Protein AF-A0A960KXM8-F1 (afdb_monomer)

Sequence (182 aa):
MIRMLLMFSLLFSWLGWSQVPTAQSQEVAQVLSQAALYIFDSDFVMESPENQFTPRQLEIMEQNKEALLPMIEAALGRQESVGGSELLAQFHWTELNHLVRARLLNPGRAYGWEGSTDLLDDRQFVFHNRYLIALQKLYGPHFHSKLALTEAEKDELFTLSHSKDSQHCEWAIWLMRKLELE

Foldseek 3Di:
DPPPPPPVVPPPPPDDDPPVQDPVSVLLVVLVVQLLCLQQVDALDDDAPPVVDPPVSLVSCLVVVVVCVVSLLVSLVQQVGLSSLRNCLVNLPCVCLVSLVVSLLDPDDRPDNPDDPDADDPSSVSSSVSSVVSQCSNVDPCSLVPPDDDPVSVVSLVVQLPDPPVNSVVSSVVVCVVSVVD

pLDDT: mean 76.89, std 17.87, range [36.12, 97.62]

Secondary structure (DSSP, 8-state):
--SSSSSSSSSSSSS----PPPHHHHHHHHHHHHHHHHHHH--TTPPPHHHHS-HHHHHHHHHTHHHHHHHHHHHHHHT--HHHHHHHHHTT--TTHHHHHHHHT-TTSSS--SS--SSS-HHHHHHHHHHHHHHHHHHGGGHHHH----HHHHHHHHHHTT-SSHHHHHHHHHHHHHTT--

Structure (mmCIF, N/CA/C/O backbone):
data_AF-A0A960KXM8-F1
#
_entry.id   AF-A0A960KXM8-F1
#
loop_
_atom_site.group_PDB
_atom_site.id
_atom_site.type_symbol
_atom_site.label_atom_id
_atom_site.label_alt_id
_atom_site.label_comp_id
_atom_site.label_asym_id
_atom_site.label_entity_id
_atom_site.label_seq_id
_atom_site.pdbx_PDB_ins_code
_atom_site.Cartn_x
_atom_site.Cartn_y
_atom_site.Cartn_z
_atom_site.occupancy
_atom_site.B_iso_or_equiv
_atom_site.auth_seq_id
_atom_site.auth_comp_id
_atom_site.auth_asym_id
_atom_site.auth_atom_id
_atom_site.pdbx_PDB_model_num
ATOM 1 N N . MET A 1 1 ? -63.717 -21.554 14.299 1.00 48.28 1 MET A N 1
ATOM 2 C CA . MET A 1 1 ? -62.766 -20.547 13.771 1.00 48.28 1 MET A CA 1
ATOM 3 C C . MET A 1 1 ? -61.826 -19.919 14.820 1.00 48.28 1 MET A C 1
ATOM 5 O O . MET A 1 1 ? -61.149 -18.965 14.483 1.00 48.28 1 MET A O 1
ATOM 9 N N . ILE A 1 2 ? -61.688 -20.457 16.047 1.00 50.75 2 ILE A N 1
ATOM 10 C CA . ILE A 1 2 ? -60.840 -19.857 17.116 1.00 50.75 2 ILE A CA 1
ATOM 11 C C . ILE A 1 2 ? -59.704 -20.803 17.588 1.00 50.75 2 ILE A C 1
ATOM 13 O O . ILE A 1 2 ? -58.949 -20.491 18.497 1.00 50.75 2 ILE A O 1
ATOM 17 N N . ARG A 1 3 ? -59.507 -21.964 16.944 1.00 42.22 3 ARG A N 1
ATOM 18 C CA . ARG A 1 3 ? -58.464 -22.940 17.336 1.00 42.22 3 ARG A CA 1
ATOM 19 C C . ARG A 1 3 ? -57.207 -22.969 16.456 1.00 42.22 3 ARG A C 1
ATOM 21 O O . ARG A 1 3 ? -56.279 -23.687 16.791 1.00 42.22 3 ARG A O 1
ATOM 28 N N . MET A 1 4 ? -57.141 -22.174 15.387 1.00 37.84 4 MET A N 1
ATOM 29 C CA . MET A 1 4 ? -55.970 -22.127 14.489 1.00 37.84 4 MET A CA 1
ATOM 30 C C . MET A 1 4 ? -55.021 -20.943 14.735 1.00 37.84 4 MET A C 1
ATOM 32 O O . MET A 1 4 ? -53.968 -20.882 14.116 1.00 37.84 4 MET A O 1
ATOM 36 N N . LEU A 1 5 ? -55.353 -20.025 15.649 1.00 40.38 5 LEU A N 1
ATOM 37 C CA . LEU A 1 5 ? -54.587 -18.789 15.877 1.00 40.38 5 LEU A CA 1
ATOM 38 C C . LEU A 1 5 ? -53.677 -18.813 17.117 1.00 40.38 5 LEU A C 1
ATOM 40 O O . LEU A 1 5 ? -52.975 -17.842 17.364 1.00 40.38 5 LEU A O 1
ATOM 44 N N . LEU A 1 6 ? -53.641 -19.916 17.873 1.00 44.41 6 LEU A N 1
ATOM 45 C CA . LEU A 1 6 ? -52.827 -20.040 19.096 1.00 44.41 6 LEU A CA 1
ATOM 46 C C . LEU A 1 6 ? -51.642 -21.014 18.983 1.00 44.41 6 LEU A C 1
ATOM 48 O O . LEU A 1 6 ? -50.873 -21.132 19.929 1.00 44.41 6 LEU A O 1
ATOM 52 N N . MET A 1 7 ? -51.450 -21.687 17.842 1.00 37.94 7 MET A N 1
ATOM 53 C CA . MET A 1 7 ? -50.264 -22.536 17.622 1.00 37.94 7 MET A CA 1
ATOM 54 C C . MET A 1 7 ? -49.123 -21.839 16.873 1.00 37.94 7 MET A C 1
ATOM 56 O O . MET A 1 7 ? -48.016 -22.363 16.851 1.00 37.94 7 MET A O 1
ATOM 60 N N . PHE A 1 8 ? -49.348 -20.646 16.316 1.00 39.56 8 PHE A N 1
ATOM 61 C CA . PHE A 1 8 ? -48.284 -19.882 15.652 1.00 39.56 8 PHE A CA 1
ATOM 62 C C . PHE A 1 8 ? -47.528 -18.923 16.583 1.00 39.56 8 PHE A C 1
ATOM 64 O O . PHE A 1 8 ? -46.462 -18.438 16.221 1.00 39.56 8 PHE A O 1
ATOM 71 N N . SER A 1 9 ? -48.021 -18.688 17.801 1.00 41.09 9 SER A N 1
ATOM 72 C CA . SER A 1 9 ? -47.402 -17.783 18.780 1.00 41.09 9 SER A CA 1
ATOM 73 C C . SER A 1 9 ? -46.459 -18.467 19.781 1.00 41.09 9 SER A C 1
ATOM 75 O O . SER A 1 9 ? -45.880 -17.786 20.620 1.00 41.09 9 SER A O 1
ATOM 77 N N . LEU A 1 10 ? -46.261 -19.790 19.695 1.00 43.91 10 LEU A N 1
ATOM 78 C CA . LEU A 1 10 ? -45.410 -20.553 20.627 1.00 43.91 10 LEU A CA 1
ATOM 79 C C . LEU A 1 10 ? -44.207 -21.255 19.974 1.00 43.91 10 LEU A C 1
ATOM 81 O O . LEU A 1 10 ? -43.483 -21.973 20.654 1.00 43.91 10 LEU A O 1
ATOM 85 N N . LEU A 1 11 ? -43.956 -21.022 18.683 1.00 41.44 11 LEU A N 1
ATOM 86 C CA . LEU A 1 11 ? -42.789 -21.570 17.971 1.00 41.44 11 LEU A CA 1
ATOM 87 C C . LEU A 1 11 ? -41.702 -20.528 17.654 1.00 41.44 11 LEU A C 1
ATOM 89 O O . LEU A 1 11 ? -40.663 -20.884 17.112 1.00 41.44 11 LEU A O 1
ATOM 93 N N . PHE A 1 12 ? -41.896 -19.264 18.045 1.00 44.97 12 PHE A N 1
ATOM 94 C CA . PHE A 1 12 ? -40.922 -18.180 17.836 1.00 44.97 12 PHE A CA 1
ATOM 95 C C . PHE A 1 12 ? -40.175 -17.735 19.103 1.00 44.97 12 PHE A C 1
ATOM 97 O O . PHE A 1 12 ? -39.463 -16.737 19.085 1.00 44.97 12 PHE A O 1
ATOM 104 N N . SER A 1 13 ? -40.291 -18.480 20.203 1.00 40.62 13 SER A N 1
ATOM 105 C CA . SER A 1 13 ? -39.614 -18.188 21.476 1.00 40.62 13 SER A CA 1
ATOM 106 C C . SER A 1 13 ? -38.453 -19.140 21.800 1.00 40.62 13 SER A C 1
ATOM 108 O O . SER A 1 13 ? -37.927 -19.097 22.909 1.00 40.62 13 SER A O 1
ATOM 110 N N . TRP A 1 14 ? -38.031 -19.988 20.851 1.00 43.91 14 TRP A N 1
ATOM 111 C CA . TRP A 1 14 ? -37.032 -21.048 21.084 1.00 43.91 14 TRP A CA 1
ATOM 112 C C . TRP A 1 14 ? -35.815 -21.048 20.148 1.00 43.91 14 TRP A C 1
ATOM 114 O O . TRP A 1 14 ? -35.013 -21.976 20.170 1.00 43.91 14 TRP A O 1
ATOM 124 N N . LEU A 1 15 ? -35.623 -19.976 19.383 1.00 46.09 15 LEU A N 1
ATOM 125 C CA . LEU A 1 15 ? -34.323 -19.626 18.816 1.00 46.09 15 LEU A CA 1
ATOM 126 C C . LEU A 1 15 ? -33.929 -18.290 19.422 1.00 46.09 15 LEU A C 1
ATOM 128 O O . LEU A 1 15 ? -34.140 -17.219 18.856 1.00 46.09 15 LEU A O 1
ATOM 132 N N . GLY A 1 16 ? -33.418 -18.371 20.649 1.00 46.78 16 GLY A N 1
ATOM 133 C CA . GLY A 1 16 ? -32.663 -17.271 21.204 1.00 46.78 16 GLY A CA 1
ATOM 134 C C . GLY A 1 16 ? -31.589 -16.866 20.198 1.00 46.78 16 GLY A C 1
ATOM 135 O O . GLY A 1 16 ? -30.860 -17.716 19.694 1.00 46.78 16 GLY A O 1
ATOM 136 N N . TRP A 1 17 ? -31.537 -15.568 19.937 1.00 44.75 17 TRP A N 1
ATOM 137 C CA . TRP A 1 17 ? -30.365 -14.688 19.962 1.00 44.75 17 TRP A CA 1
ATOM 138 C C . TRP A 1 17 ? -30.656 -13.498 19.033 1.00 44.75 17 TRP A C 1
ATOM 140 O O . TRP A 1 17 ? -29.935 -13.224 18.084 1.00 44.75 17 TRP A O 1
ATOM 150 N N . SER A 1 18 ? -31.703 -12.724 19.333 1.00 47.81 18 SER A N 1
ATOM 151 C CA . SER A 1 18 ? -31.666 -11.295 19.018 1.00 47.81 18 SER A CA 1
ATOM 152 C C . SER A 1 18 ? -30.835 -10.622 20.112 1.00 47.81 18 SER A C 1
ATOM 154 O O . SER A 1 18 ? -31.378 -9.968 21.005 1.00 47.81 18 SER A O 1
ATOM 156 N N . GLN A 1 19 ? -29.521 -10.866 20.125 1.00 56.06 19 GLN A N 1
ATOM 157 C CA . GLN A 1 19 ? -28.646 -10.037 20.943 1.00 56.06 19 GLN A CA 1
ATOM 158 C C . GLN A 1 19 ? -28.695 -8.643 20.330 1.00 56.06 19 GLN A C 1
ATOM 160 O O . GLN A 1 19 ? -28.212 -8.428 19.221 1.00 56.06 19 GLN A O 1
ATOM 165 N N . VAL A 1 20 ? -29.349 -7.714 21.030 1.00 59.56 20 VAL A N 1
ATOM 166 C CA . VAL A 1 20 ? -29.198 -6.290 20.738 1.00 59.56 20 VAL A CA 1
ATOM 167 C C . VAL A 1 20 ? -27.690 -6.034 20.754 1.00 59.56 20 VAL A C 1
ATOM 169 O O . VAL A 1 20 ? -27.061 -6.355 21.768 1.00 59.56 20 VAL A O 1
ATOM 172 N N . PRO A 1 21 ? -27.091 -5.552 19.651 1.00 63.19 21 PRO A N 1
ATOM 173 C CA . PRO A 1 21 ? -25.656 -5.343 19.596 1.00 63.19 21 PRO A CA 1
ATOM 174 C C . PRO A 1 21 ? -25.241 -4.476 20.781 1.00 63.19 21 PRO A C 1
ATOM 176 O O . PRO A 1 21 ? -25.857 -3.438 21.033 1.00 63.19 21 PRO A O 1
ATOM 179 N N . THR A 1 22 ? -24.239 -4.916 21.540 1.00 78.81 22 THR A N 1
ATOM 180 C CA . THR A 1 22 ? -23.723 -4.102 22.645 1.00 78.81 22 THR A CA 1
ATOM 181 C C . THR A 1 22 ? -23.174 -2.786 22.089 1.00 78.81 22 THR A C 1
ATOM 183 O O . THR A 1 22 ? -22.760 -2.736 20.930 1.00 78.81 22 THR A O 1
ATOM 186 N N . ALA A 1 23 ? -23.130 -1.723 22.900 1.00 75.12 23 ALA A N 1
ATOM 187 C CA . ALA A 1 23 ? -22.557 -0.441 22.473 1.00 75.12 23 ALA A CA 1
ATOM 188 C C . ALA A 1 23 ? -21.125 -0.605 21.919 1.00 75.12 23 ALA A C 1
ATOM 190 O O . ALA A 1 23 ? -20.766 0.018 20.925 1.00 75.12 23 ALA A O 1
ATOM 191 N N . GLN A 1 24 ? -20.348 -1.526 22.497 1.00 84.38 24 GLN A N 1
ATOM 192 C CA . GLN A 1 24 ? -19.016 -1.883 22.013 1.00 84.38 24 GLN A CA 1
ATOM 193 C C . GLN A 1 24 ? -19.057 -2.607 20.657 1.00 84.38 24 GLN A C 1
ATOM 195 O O . GLN A 1 24 ? -18.270 -2.296 19.769 1.00 84.38 24 GLN A O 1
ATOM 200 N N . SER A 1 25 ? -19.989 -3.544 20.453 1.00 85.38 25 SER A N 1
ATOM 201 C CA . SER A 1 25 ? -20.162 -4.222 19.157 1.00 85.38 25 SER A CA 1
ATOM 202 C C . SER A 1 25 ? -20.576 -3.253 18.043 1.00 85.38 25 SER A C 1
ATOM 204 O O . SER A 1 25 ? -20.162 -3.424 16.899 1.00 85.38 25 SER A O 1
ATOM 206 N N . GLN A 1 26 ? -21.378 -2.235 18.371 1.00 90.06 26 GLN A N 1
ATOM 207 C CA . GLN A 1 26 ? -21.778 -1.185 17.428 1.00 90.06 26 GLN A CA 1
ATOM 208 C C . GLN A 1 26 ? -20.601 -0.282 17.056 1.00 90.06 26 GLN A C 1
ATOM 210 O O . GLN A 1 26 ? -20.418 0.003 15.875 1.00 90.06 26 GLN A O 1
ATOM 215 N N . GLU A 1 27 ? -19.780 0.108 18.037 1.00 94.69 27 GLU A N 1
ATOM 216 C CA . GLU A 1 27 ? -18.556 0.885 17.805 1.00 94.69 27 GLU A CA 1
ATOM 217 C C . GLU A 1 27 ? -17.603 0.135 16.865 1.00 94.69 27 GLU A C 1
ATOM 219 O O . GLU A 1 27 ? -17.195 0.681 15.842 1.00 94.69 27 GLU A O 1
ATOM 224 N N . VAL A 1 28 ? -17.312 -1.143 17.146 1.00 95.50 28 VAL A N 1
ATOM 225 C CA . VAL A 1 28 ? -16.437 -1.965 16.291 1.00 95.50 28 VAL A CA 1
ATOM 226 C C . VAL A 1 28 ? -16.980 -2.051 14.866 1.00 95.50 28 VAL A C 1
ATOM 228 O O . VAL A 1 28 ? -16.243 -1.806 13.913 1.00 95.50 28 VAL A O 1
ATOM 231 N N . ALA A 1 29 ? -18.274 -2.342 14.700 1.00 94.19 29 ALA A N 1
ATOM 232 C CA . ALA A 1 29 ? -18.890 -2.429 13.377 1.00 94.19 29 ALA A CA 1
ATOM 233 C C . ALA A 1 29 ? -18.816 -1.098 12.609 1.00 94.19 29 ALA A C 1
ATOM 235 O O . ALA A 1 29 ? -18.524 -1.094 11.412 1.00 94.19 29 ALA A O 1
ATOM 236 N N . GLN A 1 30 ? -19.032 0.030 13.290 1.00 96.62 30 GLN A N 1
ATOM 237 C CA . GLN A 1 30 ? -18.920 1.355 12.686 1.00 96.62 30 GLN A CA 1
ATOM 238 C C . GLN A 1 30 ? -17.485 1.649 12.234 1.00 96.62 30 GLN A C 1
ATOM 240 O O . GLN A 1 30 ? -17.284 2.125 11.117 1.00 96.62 30 GLN A O 1
ATOM 245 N N . VAL A 1 31 ? -16.489 1.330 13.065 1.00 97.50 31 VAL A N 1
ATOM 246 C CA . VAL A 1 31 ? -15.071 1.523 12.728 1.00 97.50 31 VAL A CA 1
ATOM 247 C C . VAL A 1 31 ? -14.659 0.654 11.547 1.00 97.50 31 VAL A C 1
ATOM 249 O O . VAL A 1 31 ? -14.041 1.164 10.615 1.00 97.50 31 VAL A O 1
ATOM 252 N N . LEU A 1 32 ? -15.043 -0.624 11.533 1.00 96.69 32 LEU A N 1
ATOM 253 C CA . LEU A 1 32 ? -14.753 -1.516 10.408 1.00 96.69 32 LEU A CA 1
ATOM 254 C C . LEU A 1 32 ? -15.454 -1.062 9.122 1.00 96.69 32 LEU A C 1
ATOM 256 O O . LEU A 1 32 ? -14.863 -1.136 8.049 1.00 96.69 32 LEU A O 1
ATOM 260 N N . SER A 1 33 ? -16.673 -0.525 9.216 1.00 95.56 33 SER A 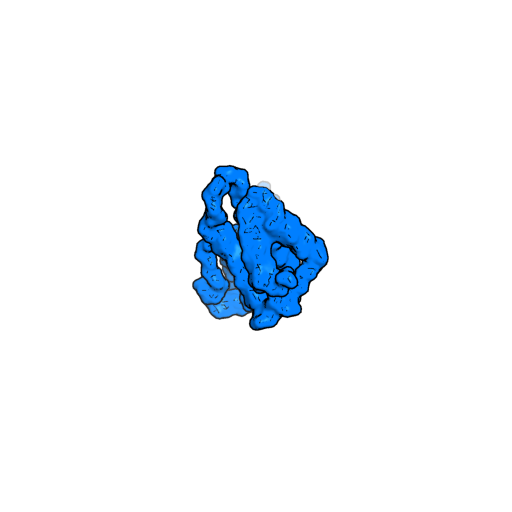N 1
ATOM 261 C CA . SER A 1 33 ? -17.360 0.061 8.062 1.00 95.56 33 SER A CA 1
ATOM 262 C C . SER A 1 33 ? -16.640 1.302 7.532 1.00 95.56 33 SER A C 1
ATOM 264 O O . SER A 1 33 ? -16.530 1.464 6.319 1.00 95.56 33 SER A O 1
ATOM 266 N N . GLN A 1 34 ? -16.144 2.177 8.411 1.00 95.25 34 GLN A N 1
ATOM 267 C CA . GLN A 1 34 ? -15.385 3.358 7.996 1.00 95.25 34 GLN A CA 1
ATOM 268 C C . GLN A 1 34 ? -14.026 2.965 7.400 1.00 95.25 34 GLN A C 1
ATOM 270 O O . GLN A 1 34 ? -13.611 3.542 6.398 1.00 95.25 34 GLN A O 1
ATOM 275 N N . ALA A 1 35 ? -13.363 1.954 7.970 1.00 95.25 35 ALA A N 1
ATOM 276 C CA . ALA A 1 35 ? -12.147 1.375 7.408 1.00 95.25 35 ALA A CA 1
ATOM 277 C C . ALA A 1 35 ? -12.403 0.795 6.015 1.00 95.25 35 ALA A C 1
ATOM 279 O O . ALA A 1 35 ? -11.613 1.038 5.116 1.00 95.25 35 ALA A O 1
ATOM 280 N N . ALA A 1 36 ? -13.516 0.084 5.808 1.00 93.62 36 ALA A N 1
ATOM 281 C CA . ALA A 1 36 ? -13.877 -0.452 4.499 1.00 93.62 36 ALA A CA 1
ATOM 282 C C . ALA A 1 36 ? -14.072 0.663 3.461 1.00 93.62 36 ALA A C 1
ATOM 284 O O . ALA A 1 36 ? -13.524 0.561 2.370 1.00 93.62 36 ALA A O 1
ATOM 285 N N . LEU A 1 37 ? -14.773 1.748 3.807 1.00 91.62 37 LEU A N 1
ATOM 286 C CA . LEU A 1 37 ? -14.900 2.911 2.918 1.00 91.62 37 LEU A CA 1
ATOM 287 C C . LEU A 1 37 ? -13.536 3.528 2.608 1.00 91.62 37 LEU A C 1
ATOM 289 O O . LEU A 1 37 ? -13.223 3.774 1.453 1.00 91.62 37 LEU A O 1
ATOM 293 N N . TYR A 1 38 ? -12.678 3.700 3.614 1.00 91.19 38 TYR A N 1
ATOM 294 C CA . TYR A 1 38 ? -11.312 4.161 3.379 1.00 91.19 38 TYR A CA 1
ATOM 295 C C . TYR A 1 38 ? -10.534 3.196 2.480 1.00 91.19 38 TYR A C 1
ATOM 297 O O . TYR A 1 38 ? -9.835 3.630 1.579 1.00 91.19 38 TYR A O 1
ATOM 305 N N . ILE A 1 39 ? -10.655 1.886 2.665 1.00 91.75 39 ILE A N 1
ATOM 306 C CA . ILE A 1 39 ? -9.973 0.907 1.820 1.00 91.75 39 ILE A CA 1
ATOM 307 C C . ILE A 1 39 ? -10.488 1.000 0.378 1.00 91.75 39 ILE A C 1
ATOM 309 O O . ILE A 1 39 ? -9.682 1.081 -0.536 1.00 91.75 39 ILE A O 1
ATOM 313 N N . PHE A 1 40 ? -11.792 1.001 0.130 1.00 86.62 40 PHE A N 1
ATOM 314 C CA . PHE A 1 40 ? -12.298 0.902 -1.244 1.00 86.62 40 PHE A CA 1
ATOM 315 C C . PHE A 1 40 ? -12.408 2.248 -1.977 1.00 86.62 40 PHE A C 1
ATOM 317 O O . PHE A 1 40 ? -12.267 2.266 -3.194 1.00 86.62 40 PHE A O 1
ATOM 324 N N . ASP A 1 41 ? -12.574 3.361 -1.260 1.00 81.44 41 ASP A N 1
ATOM 325 C CA . ASP A 1 41 ? -12.813 4.679 -1.868 1.00 81.44 41 ASP A CA 1
ATOM 326 C C . ASP A 1 41 ? -11.600 5.630 -1.765 1.00 81.44 41 ASP A C 1
ATOM 328 O O . ASP A 1 41 ? -11.674 6.786 -2.188 1.00 81.44 41 ASP A O 1
ATOM 332 N N . SER A 1 42 ? -10.472 5.187 -1.187 1.00 71.25 42 SER A N 1
ATOM 333 C CA . SER A 1 42 ? -9.259 6.017 -1.119 1.00 71.25 42 SER A CA 1
ATOM 334 C C . SER A 1 42 ? -8.527 6.083 -2.456 1.00 71.25 42 SER A C 1
ATOM 336 O O . SER A 1 42 ? -7.669 5.246 -2.748 1.00 71.25 42 SER A O 1
ATOM 338 N N . ASP A 1 43 ? -8.806 7.147 -3.201 1.00 68.88 43 ASP A N 1
ATOM 339 C CA . ASP A 1 43 ? -8.089 7.518 -4.422 1.00 68.88 43 ASP A CA 1
ATOM 340 C C . ASP A 1 43 ? -6.897 8.467 -4.143 1.00 68.88 43 ASP A C 1
ATOM 342 O O . ASP A 1 43 ? -6.506 8.718 -2.999 1.00 68.88 43 ASP A O 1
ATOM 346 N N . PHE A 1 44 ? -6.326 9.036 -5.217 1.00 61.84 44 PHE A N 1
ATOM 347 C CA . PHE A 1 44 ? -5.146 9.920 -5.309 1.00 61.84 44 PHE A CA 1
ATOM 348 C C . PHE A 1 44 ? -5.028 11.069 -4.282 1.00 61.84 44 PHE A C 1
ATOM 350 O O . PHE A 1 44 ? -3.977 11.701 -4.187 1.00 61.84 44 PHE A O 1
ATOM 357 N N . VAL A 1 45 ? -6.091 11.377 -3.537 1.00 60.41 45 VAL A N 1
ATOM 358 C CA . VAL A 1 45 ? -6.219 12.561 -2.670 1.00 60.41 45 VAL A CA 1
ATOM 359 C C . VAL A 1 45 ? -5.975 12.249 -1.184 1.00 60.41 45 VAL A C 1
ATOM 361 O O . VAL A 1 45 ? -5.935 13.163 -0.365 1.00 60.41 45 VAL A O 1
ATOM 364 N N . MET A 1 46 ? -5.776 10.991 -0.788 1.00 67.31 46 MET A N 1
ATOM 365 C CA . MET A 1 46 ? -5.924 10.640 0.630 1.00 67.31 46 MET A CA 1
ATOM 366 C C . MET A 1 46 ? -4.725 10.923 1.542 1.00 67.31 46 MET A C 1
ATOM 368 O O . MET A 1 46 ? -3.553 10.853 1.165 1.00 67.31 46 MET A O 1
ATOM 372 N N . GLU A 1 47 ? -5.062 11.230 2.794 1.00 72.62 47 GLU A N 1
ATOM 373 C CA . GLU A 1 47 ? -4.140 11.450 3.906 1.00 72.62 47 GLU A CA 1
ATOM 374 C C . GLU A 1 47 ? -3.816 10.143 4.655 1.00 72.62 47 GLU A C 1
ATOM 376 O O . GLU A 1 47 ? -4.485 9.119 4.477 1.00 72.62 47 GLU A O 1
ATOM 381 N N . SER A 1 48 ? -2.775 10.171 5.496 1.00 83.88 48 SER A N 1
ATOM 382 C CA . SER A 1 48 ? -2.389 9.025 6.328 1.00 83.88 48 SER A CA 1
ATOM 383 C C . SER A 1 48 ? -3.538 8.584 7.246 1.00 83.88 48 SER A C 1
ATOM 385 O O . SER A 1 48 ? -4.327 9.432 7.670 1.00 83.88 48 SER A O 1
ATOM 387 N N . PRO A 1 49 ? -3.619 7.292 7.623 1.00 91.06 49 PRO A N 1
ATOM 388 C CA . PRO A 1 49 ? -4.674 6.791 8.508 1.00 91.06 49 PRO A CA 1
ATOM 389 C C . PRO A 1 49 ? -4.805 7.593 9.811 1.00 91.06 49 PRO A C 1
ATOM 391 O O . PRO A 1 49 ? -5.910 7.856 10.270 1.00 91.06 49 PRO A O 1
ATOM 394 N N . GLU A 1 50 ? -3.687 8.072 10.354 1.00 90.94 50 GLU A N 1
ATOM 395 C CA . GLU A 1 50 ? -3.622 8.910 11.561 1.00 90.94 50 GLU A CA 1
ATOM 396 C C . GLU A 1 50 ? -4.371 10.246 11.448 1.00 90.94 50 GLU A C 1
ATOM 398 O O . GLU A 1 50 ? -4.775 10.809 12.463 1.00 90.94 50 GLU A O 1
ATOM 403 N N . ASN A 1 51 ? -4.588 10.746 10.230 1.00 90.12 51 ASN A N 1
ATOM 404 C CA . ASN A 1 51 ? -5.354 11.969 9.999 1.00 90.12 51 ASN A CA 1
ATOM 405 C C . ASN A 1 51 ? -6.851 11.695 9.793 1.00 90.12 51 ASN A C 1
ATOM 407 O O . ASN A 1 51 ? -7.671 12.600 9.921 1.00 90.12 51 ASN A O 1
ATOM 411 N N . GLN A 1 52 ? -7.209 10.457 9.444 1.00 90.94 52 GLN A N 1
ATOM 412 C CA . GLN A 1 52 ? -8.576 10.049 9.104 1.00 90.94 52 GLN A CA 1
ATOM 413 C C . GLN A 1 52 ? -9.290 9.360 10.269 1.00 90.94 52 GLN A C 1
ATOM 415 O O . GLN A 1 52 ? -10.520 9.375 10.358 1.00 90.94 52 GLN A O 1
ATOM 420 N N . PHE A 1 53 ? -8.518 8.758 11.170 1.00 94.88 53 PHE A N 1
ATOM 421 C CA . PHE A 1 53 ? -9.020 7.951 12.268 1.00 94.88 53 PHE A CA 1
ATOM 422 C C . PHE A 1 53 ? -8.458 8.440 13.595 1.00 94.88 53 PHE A C 1
ATOM 424 O O . PHE A 1 53 ? -7.281 8.765 13.730 1.00 94.88 53 PHE A O 1
ATOM 431 N N . THR A 1 54 ? -9.311 8.454 14.613 1.00 96.56 54 THR A N 1
ATOM 432 C CA . THR A 1 54 ? -8.877 8.744 15.982 1.00 96.56 54 THR A CA 1
ATOM 433 C C . THR A 1 54 ? -8.010 7.602 16.537 1.00 96.56 54 THR A C 1
ATOM 435 O O . THR A 1 54 ? -8.152 6.457 16.097 1.00 96.56 54 THR A O 1
ATOM 438 N N . PRO A 1 55 ? -7.183 7.847 17.576 1.00 96.69 55 PRO A N 1
ATOM 439 C CA . PRO A 1 55 ? -6.362 6.799 18.190 1.00 96.69 55 PRO A CA 1
ATOM 440 C C . PRO A 1 55 ? -7.163 5.571 18.641 1.00 96.69 55 PRO A C 1
ATOM 442 O O . PRO A 1 55 ? -6.718 4.440 18.470 1.00 96.69 55 PRO A O 1
ATOM 445 N N . ARG A 1 56 ? -8.382 5.781 19.158 1.00 96.81 56 ARG A N 1
ATOM 446 C CA . ARG A 1 56 ? -9.281 4.695 19.567 1.00 96.81 56 ARG A CA 1
ATOM 447 C C . ARG A 1 56 ? -9.749 3.849 18.382 1.00 96.81 56 ARG A C 1
ATOM 449 O O . ARG A 1 56 ? -9.833 2.631 18.492 1.00 96.81 56 ARG A O 1
ATOM 456 N N . GLN A 1 57 ? -10.056 4.478 17.251 1.00 97.62 57 GLN A N 1
ATOM 457 C CA . GLN A 1 57 ? -10.475 3.757 16.049 1.00 97.62 57 GLN A CA 1
ATOM 458 C C . GLN A 1 57 ? -9.319 2.948 15.461 1.00 97.62 57 GLN A C 1
ATOM 460 O O . GLN A 1 57 ? -9.526 1.799 15.084 1.00 97.62 57 GLN A O 1
ATOM 465 N N . LEU A 1 58 ? -8.103 3.503 15.455 1.00 97.12 58 LEU A N 1
ATOM 466 C CA . LEU A 1 58 ? -6.902 2.771 15.044 1.00 97.12 58 LEU A CA 1
ATOM 467 C C . LEU A 1 58 ? -6.638 1.562 15.952 1.00 97.12 58 LEU A C 1
ATOM 469 O O . LEU A 1 58 ? -6.351 0.478 15.457 1.00 97.12 58 LEU A O 1
ATOM 473 N N . GLU A 1 59 ? -6.811 1.713 17.268 1.00 97.06 59 GLU A N 1
ATOM 474 C CA . GLU A 1 59 ? -6.709 0.599 18.221 1.00 97.06 59 GLU A CA 1
ATOM 475 C C . GLU A 1 59 ? -7.733 -0.510 17.917 1.00 97.06 59 GLU A C 1
ATOM 477 O O . GLU A 1 59 ? -7.390 -1.692 17.910 1.00 97.06 59 GLU A O 1
ATOM 482 N N . ILE A 1 60 ? -8.985 -0.137 17.623 1.00 97.56 60 ILE A N 1
ATOM 483 C CA . ILE A 1 60 ? -10.038 -1.089 17.243 1.00 97.56 60 ILE A CA 1
ATOM 484 C C . ILE A 1 60 ? -9.676 -1.812 15.942 1.00 97.56 60 ILE A C 1
ATOM 486 O O . ILE A 1 60 ? -9.876 -3.023 15.854 1.00 97.56 60 ILE A O 1
ATOM 490 N N . MET A 1 61 ? -9.148 -1.105 14.942 1.00 97.19 61 MET A N 1
ATOM 491 C CA . MET A 1 61 ? -8.710 -1.726 13.689 1.00 97.19 61 MET A CA 1
ATOM 492 C C . MET A 1 61 ? -7.592 -2.742 13.931 1.00 97.19 61 MET A C 1
ATOM 494 O O . MET A 1 61 ? -7.698 -3.865 13.442 1.00 97.19 61 MET A O 1
ATOM 498 N N . GLU A 1 62 ? -6.591 -2.397 14.747 1.00 96.69 62 GLU A N 1
ATOM 499 C CA . GLU A 1 62 ? -5.503 -3.312 15.118 1.00 96.69 62 GLU A CA 1
ATOM 500 C C . GLU A 1 62 ? -6.019 -4.575 15.811 1.00 96.69 62 GLU A C 1
ATOM 502 O O . GLU A 1 62 ? -5.671 -5.697 15.439 1.00 96.69 62 GLU A O 1
ATOM 507 N N . GLN A 1 63 ? -6.937 -4.411 16.766 1.00 96.56 63 GLN A N 1
ATOM 508 C CA . GLN A 1 63 ? -7.569 -5.529 17.472 1.00 96.56 63 GLN A CA 1
ATOM 509 C C . GLN A 1 63 ? -8.414 -6.427 16.555 1.00 96.56 63 GLN A C 1
ATOM 511 O O . GLN A 1 63 ? -8.663 -7.581 16.898 1.00 96.56 63 GLN A O 1
ATOM 516 N N . ASN A 1 64 ? -8.850 -5.919 15.399 1.00 96.38 64 ASN A N 1
ATOM 517 C CA . ASN A 1 64 ? -9.718 -6.621 14.451 1.00 96.38 64 ASN A CA 1
ATOM 518 C C . ASN A 1 64 ? -9.037 -6.854 13.090 1.00 96.38 64 ASN A C 1
ATOM 520 O O . ASN A 1 64 ? -9.720 -6.986 12.070 1.00 96.38 64 ASN A O 1
ATOM 524 N N . LYS A 1 65 ? -7.700 -6.949 13.060 1.00 95.56 65 LYS A N 1
ATOM 525 C CA . LYS A 1 65 ? -6.918 -7.115 11.822 1.00 95.56 65 LYS A CA 1
ATOM 526 C C . LYS A 1 65 ? -7.391 -8.270 10.931 1.00 95.56 65 LYS A C 1
ATOM 528 O O . LYS A 1 65 ? -7.409 -8.143 9.711 1.00 95.56 65 LYS A O 1
ATOM 533 N N . GLU A 1 66 ? -7.835 -9.377 11.530 1.00 95.19 66 GLU A N 1
ATOM 534 C CA . GLU A 1 66 ? -8.292 -10.570 10.803 1.00 95.19 66 GLU A CA 1
ATOM 535 C C . GLU A 1 66 ? -9.534 -10.297 9.943 1.00 95.19 66 GLU A C 1
ATOM 537 O O . GLU A 1 66 ? -9.709 -10.919 8.898 1.00 95.19 66 GLU A O 1
ATOM 542 N N . ALA A 1 67 ? -10.374 -9.340 10.345 1.00 94.00 67 ALA A N 1
ATOM 543 C CA . ALA A 1 67 ? -11.528 -8.921 9.558 1.00 94.00 67 ALA A CA 1
ATOM 544 C C . ALA A 1 67 ? -11.135 -7.982 8.404 1.00 94.00 67 ALA A C 1
ATOM 546 O O . ALA A 1 67 ? -11.794 -7.977 7.366 1.00 94.00 67 ALA A O 1
ATOM 547 N N . LEU A 1 68 ? -10.067 -7.196 8.577 1.00 95.56 68 LEU A N 1
ATOM 548 C CA . LEU A 1 68 ? -9.634 -6.181 7.614 1.00 95.56 68 LEU A CA 1
ATOM 549 C C . LEU A 1 68 ? -8.740 -6.748 6.510 1.00 95.56 68 LEU A C 1
ATOM 551 O O . LEU A 1 68 ? -8.902 -6.357 5.355 1.00 95.56 68 LEU A O 1
ATOM 555 N N . LEU A 1 69 ? -7.832 -7.678 6.825 1.00 95.69 69 LEU A N 1
ATOM 556 C CA . LEU A 1 69 ? -6.880 -8.221 5.846 1.00 95.69 69 LEU A CA 1
ATOM 557 C C . LEU A 1 69 ? -7.558 -8.774 4.577 1.00 95.69 69 LEU A C 1
ATOM 559 O O . LEU A 1 69 ? -7.138 -8.378 3.492 1.00 95.69 69 LEU A O 1
ATOM 563 N N . PRO A 1 70 ? -8.643 -9.574 4.642 1.00 95.00 70 PRO A N 1
ATOM 564 C CA . PRO A 1 70 ? -9.321 -10.044 3.430 1.00 95.00 70 PRO A CA 1
ATOM 565 C C . PRO A 1 70 ? -9.944 -8.911 2.599 1.00 95.00 70 PRO A C 1
ATOM 567 O O . PRO A 1 70 ? -10.002 -8.993 1.372 1.00 95.00 70 PRO A O 1
ATOM 570 N N . MET A 1 71 ? -10.412 -7.839 3.251 1.00 94.00 71 MET A N 1
ATOM 571 C CA . MET A 1 71 ? -10.958 -6.666 2.557 1.00 94.00 71 MET A CA 1
ATOM 572 C C . MET A 1 71 ? -9.849 -5.911 1.825 1.00 94.00 71 MET A C 1
ATOM 574 O O . MET A 1 71 ? -10.009 -5.558 0.658 1.00 94.00 71 MET A O 1
ATOM 578 N N . ILE A 1 72 ? -8.713 -5.717 2.498 1.00 94.94 72 ILE A N 1
ATOM 579 C CA . ILE A 1 72 ? -7.519 -5.088 1.933 1.00 94.94 72 ILE A CA 1
ATOM 580 C C . ILE A 1 72 ? -6.984 -5.909 0.758 1.00 94.94 72 ILE A C 1
ATOM 582 O O . ILE A 1 72 ? -6.715 -5.347 -0.298 1.00 94.94 72 ILE A O 1
ATOM 586 N N . GLU A 1 73 ? -6.874 -7.230 0.904 1.00 94.38 73 GLU A N 1
ATOM 587 C CA . GLU A 1 73 ? -6.438 -8.131 -0.167 1.00 94.38 73 GLU A CA 1
ATOM 588 C C . GLU A 1 73 ? -7.335 -7.994 -1.401 1.00 94.38 73 GLU A C 1
ATOM 590 O O . GLU A 1 73 ? -6.848 -7.784 -2.515 1.00 94.38 73 GLU A O 1
ATOM 595 N N . ALA A 1 74 ? -8.656 -8.036 -1.201 1.00 91.25 74 ALA A N 1
ATOM 596 C CA . ALA A 1 74 ? -9.620 -7.863 -2.280 1.00 91.25 74 ALA A CA 1
ATOM 597 C C . ALA A 1 74 ? -9.494 -6.487 -2.956 1.00 91.25 74 ALA A C 1
ATOM 599 O O . ALA A 1 74 ? -9.547 -6.402 -4.187 1.00 91.25 74 ALA A O 1
ATOM 600 N N . ALA A 1 75 ? -9.303 -5.423 -2.172 1.00 88.88 75 ALA A N 1
ATOM 601 C CA . ALA A 1 75 ? -9.150 -4.062 -2.675 1.00 88.88 75 ALA A CA 1
ATOM 602 C C . ALA A 1 75 ? -7.849 -3.889 -3.470 1.00 88.88 75 ALA A C 1
ATOM 604 O O . ALA A 1 75 ? -7.882 -3.402 -4.597 1.00 88.88 75 ALA A O 1
ATOM 605 N N . LEU A 1 76 ? -6.715 -4.359 -2.949 1.00 87.19 76 LEU A N 1
ATOM 606 C CA . LEU A 1 76 ? -5.425 -4.325 -3.645 1.00 87.19 76 LEU A CA 1
ATOM 607 C C . LEU A 1 76 ? -5.422 -5.194 -4.908 1.00 87.19 76 LEU A C 1
ATOM 609 O O . LEU A 1 76 ? -4.798 -4.838 -5.910 1.00 87.19 76 LEU A O 1
ATOM 613 N N . GLY A 1 77 ? -6.131 -6.324 -4.887 1.00 82.12 77 GLY A N 1
ATOM 614 C CA . GLY A 1 77 ? -6.235 -7.236 -6.023 1.00 82.12 77 GLY A CA 1
ATOM 615 C C . GLY A 1 77 ? -7.110 -6.709 -7.163 1.00 82.12 77 GLY A C 1
ATOM 616 O O . GLY A 1 77 ? -6.782 -6.941 -8.325 1.00 82.12 77 GLY A O 1
ATOM 617 N N . ARG A 1 78 ? -8.206 -6.000 -6.854 1.00 76.12 78 ARG A N 1
ATOM 618 C CA . ARG A 1 78 ? -9.219 -5.596 -7.854 1.00 76.12 78 ARG A CA 1
ATOM 619 C C . ARG A 1 78 ? -9.241 -4.114 -8.185 1.00 76.12 78 ARG A C 1
ATOM 621 O O . ARG A 1 78 ? -9.524 -3.766 -9.323 1.00 76.12 78 ARG A O 1
ATOM 628 N N . GLN A 1 79 ? -9.047 -3.275 -7.179 1.00 72.00 79 GLN A N 1
ATOM 629 C CA . GLN A 1 79 ? -9.272 -1.837 -7.268 1.00 72.00 79 GLN A CA 1
ATOM 630 C C . GLN A 1 79 ? -8.016 -1.026 -7.009 1.00 72.00 79 GLN A C 1
ATOM 632 O O . GLN A 1 79 ? -8.102 0.181 -7.093 1.00 72.00 79 GLN A O 1
ATOM 637 N N . GLU A 1 80 ? -6.888 -1.664 -6.694 1.00 77.75 80 GLU A N 1
ATOM 638 C CA . GLU A 1 80 ? -5.589 -1.010 -6.506 1.00 77.75 80 GLU A CA 1
ATOM 639 C C . GLU A 1 80 ? -5.612 0.088 -5.433 1.00 77.75 80 GLU A C 1
ATOM 641 O O . GLU A 1 80 ? -5.111 1.196 -5.586 1.00 77.75 80 GLU A O 1
ATOM 646 N N . SER A 1 81 ? -6.184 -0.258 -4.286 1.00 86.31 81 SER A N 1
ATOM 647 C CA . SER A 1 81 ? -6.397 0.671 -3.182 1.00 86.31 81 SER A CA 1
ATOM 648 C C . SER A 1 81 ? -5.117 1.225 -2.525 1.00 86.31 81 SER A C 1
ATOM 650 O O . SER A 1 81 ? -4.350 0.498 -1.880 1.00 86.31 81 SER A O 1
ATOM 652 N N . VAL A 1 82 ? -4.955 2.556 -2.559 1.00 87.12 82 VAL A N 1
ATOM 653 C CA . VAL A 1 82 ? -3.949 3.259 -1.737 1.00 87.12 82 VAL A CA 1
ATOM 654 C C . VAL A 1 82 ? -4.284 3.140 -0.252 1.00 87.12 82 VAL A C 1
ATOM 656 O O . VAL A 1 82 ? -3.395 2.879 0.555 1.00 87.12 82 VAL A O 1
ATOM 659 N N . GLY A 1 83 ? -5.560 3.283 0.120 1.00 90.50 83 GLY A N 1
ATOM 660 C CA . GLY A 1 83 ? -5.992 3.222 1.520 1.00 90.50 83 GLY A CA 1
ATOM 661 C C . GLY A 1 83 ? -5.681 1.874 2.177 1.00 90.50 83 GLY A C 1
ATOM 662 O O . GLY A 1 83 ? -5.187 1.817 3.301 1.00 90.50 83 GLY A O 1
ATOM 663 N N . GLY A 1 84 ? -5.872 0.773 1.451 1.00 92.69 84 GLY A N 1
ATOM 664 C CA . GLY A 1 84 ? -5.479 -0.563 1.893 1.00 92.69 84 GLY A CA 1
ATOM 665 C C . GLY A 1 84 ? -3.972 -0.670 2.127 1.00 92.69 84 GLY A C 1
ATOM 666 O O . GLY A 1 84 ? -3.550 -1.206 3.151 1.00 92.69 84 GLY A O 1
ATOM 667 N N . SER A 1 85 ? -3.161 -0.100 1.233 1.00 91.81 85 SER A N 1
ATOM 668 C CA . SER A 1 85 ? -1.699 -0.063 1.388 1.00 91.81 85 SER A CA 1
ATOM 669 C C . SER A 1 85 ? -1.257 0.776 2.589 1.00 91.81 85 SER A C 1
ATOM 671 O O . SER A 1 85 ? -0.377 0.361 3.343 1.00 91.81 85 SER A O 1
ATOM 673 N N . GLU A 1 86 ? -1.876 1.939 2.800 1.00 92.00 86 GLU A N 1
ATOM 674 C CA . GLU A 1 86 ? -1.572 2.826 3.927 1.00 92.00 86 GLU A CA 1
ATOM 675 C C . GLU A 1 86 ? -1.988 2.212 5.272 1.00 92.00 86 GLU A C 1
ATOM 677 O O . GLU A 1 86 ? -1.253 2.364 6.245 1.00 92.00 86 GLU A O 1
ATOM 682 N N . LEU A 1 87 ? -3.105 1.473 5.344 1.00 94.12 87 LEU A N 1
ATOM 683 C CA . LEU A 1 87 ? -3.482 0.739 6.561 1.00 94.12 87 LEU A CA 1
ATOM 684 C C . LEU A 1 87 ? -2.512 -0.406 6.866 1.00 94.12 87 LEU A C 1
ATOM 686 O O . LEU A 1 87 ? -2.067 -0.517 8.006 1.00 94.12 87 LEU A O 1
ATOM 690 N N . LEU A 1 88 ? -2.127 -1.213 5.865 1.00 94.62 88 LEU A N 1
ATOM 691 C CA . LEU A 1 88 ? -1.085 -2.236 6.054 1.00 94.62 88 LEU A CA 1
ATOM 692 C C . LEU A 1 88 ? 0.193 -1.612 6.616 1.00 94.62 88 LEU A C 1
ATOM 694 O O . LEU A 1 88 ? 0.792 -2.136 7.553 1.00 94.62 88 LEU A O 1
ATOM 698 N N . ALA A 1 89 ? 0.590 -0.474 6.049 1.00 92.56 89 ALA A N 1
ATOM 699 C CA . ALA A 1 89 ? 1.780 0.252 6.451 1.00 92.56 89 ALA A CA 1
ATOM 700 C C . ALA A 1 89 ? 1.693 0.832 7.863 1.00 92.56 89 ALA A C 1
ATOM 702 O O . ALA A 1 89 ? 2.652 0.696 8.620 1.00 92.56 89 ALA A O 1
ATOM 703 N N . GLN A 1 90 ? 0.558 1.436 8.225 1.00 93.38 90 GLN A N 1
ATOM 704 C CA . GLN A 1 90 ? 0.316 2.015 9.549 1.00 93.38 90 GLN A CA 1
ATOM 705 C C . GLN A 1 90 ? 0.513 0.991 10.665 1.00 93.38 90 GLN A C 1
ATOM 707 O O . GLN A 1 90 ? 1.076 1.305 11.712 1.00 93.38 90 GLN A O 1
ATOM 712 N N . PHE A 1 91 ? 0.040 -0.228 10.433 1.00 93.81 91 PHE A N 1
ATOM 713 C CA . PHE A 1 91 ? 0.062 -1.289 11.428 1.00 93.81 91 PHE A CA 1
ATOM 714 C C . PHE A 1 91 ? 1.214 -2.286 11.239 1.00 93.81 91 PHE A C 1
ATOM 716 O O . PHE A 1 91 ? 1.323 -3.268 11.970 1.00 93.81 91 PHE A O 1
ATOM 723 N N . HIS A 1 92 ? 2.102 -2.040 10.271 1.00 92.00 92 HIS A N 1
ATOM 724 C CA . HIS A 1 92 ? 3.196 -2.943 9.905 1.00 92.00 92 HIS A CA 1
ATOM 725 C C . HIS A 1 92 ? 2.746 -4.385 9.581 1.00 92.00 92 HIS A C 1
ATOM 727 O O . HIS A 1 92 ? 3.479 -5.347 9.827 1.00 92.00 92 HIS A O 1
ATOM 733 N N . TRP A 1 93 ? 1.554 -4.549 9.003 1.00 92.88 93 TRP A N 1
ATOM 734 C CA . TRP A 1 93 ? 1.031 -5.844 8.559 1.00 92.88 93 TRP A CA 1
ATOM 735 C C . TRP A 1 93 ? 1.702 -6.254 7.245 1.00 92.88 93 TRP A C 1
ATOM 737 O O . TRP A 1 93 ? 1.478 -5.672 6.182 1.00 92.88 93 TRP A O 1
ATOM 747 N N . THR A 1 94 ? 2.579 -7.252 7.316 1.00 90.81 94 THR A N 1
ATOM 748 C CA . THR A 1 94 ? 3.421 -7.671 6.183 1.00 90.81 94 THR A CA 1
ATOM 749 C C . THR A 1 94 ? 2.790 -8.758 5.317 1.00 90.81 94 THR A C 1
ATOM 751 O O . THR A 1 94 ? 3.304 -9.047 4.239 1.00 90.81 94 THR A O 1
ATOM 754 N N . GLU A 1 95 ? 1.658 -9.318 5.740 1.00 92.38 95 GLU A N 1
ATOM 755 C CA . GLU A 1 95 ? 0.970 -10.455 5.125 1.00 92.38 95 GLU A CA 1
ATOM 756 C C . GLU A 1 95 ? 0.629 -10.216 3.640 1.00 92.38 95 GLU A C 1
ATOM 758 O O . GLU A 1 95 ? 0.704 -11.134 2.824 1.00 92.38 95 GLU A O 1
ATOM 763 N N . LEU A 1 96 ? 0.320 -8.969 3.267 1.00 92.38 96 LEU A N 1
ATOM 764 C CA . LEU A 1 96 ? -0.100 -8.577 1.914 1.00 92.38 96 LEU A CA 1
ATOM 765 C C . LEU A 1 96 ? 0.910 -7.658 1.204 1.00 92.38 96 LEU A C 1
ATOM 767 O O . LEU A 1 96 ? 0.592 -7.052 0.179 1.00 92.38 96 LEU A O 1
ATOM 771 N N . ASN A 1 97 ? 2.144 -7.550 1.712 1.00 88.25 97 ASN A N 1
ATOM 772 C CA . ASN A 1 97 ? 3.147 -6.635 1.150 1.00 88.25 97 ASN A CA 1
ATOM 773 C C . ASN A 1 97 ? 3.515 -6.951 -0.311 1.00 88.25 97 ASN A C 1
ATOM 775 O O . ASN A 1 97 ? 3.838 -6.042 -1.068 1.00 88.25 97 ASN A O 1
ATOM 779 N N . HIS A 1 98 ? 3.428 -8.214 -0.729 1.00 86.88 98 HIS A N 1
ATOM 780 C CA . HIS A 1 98 ? 3.700 -8.645 -2.095 1.00 86.88 98 HIS A CA 1
ATOM 781 C C . HIS A 1 98 ? 2.715 -8.020 -3.092 1.00 86.88 98 HIS A C 1
ATOM 783 O O . HIS A 1 98 ? 3.116 -7.673 -4.199 1.00 86.88 98 HIS A O 1
ATOM 789 N N . LEU A 1 99 ? 1.457 -7.796 -2.688 1.00 88.69 99 LEU A N 1
ATOM 790 C CA . LEU A 1 99 ? 0.478 -7.082 -3.507 1.00 88.69 99 LEU A CA 1
ATOM 791 C C . LEU A 1 99 ? 0.847 -5.604 -3.621 1.00 88.69 99 LEU A C 1
ATOM 793 O O . LEU A 1 99 ? 0.879 -5.075 -4.724 1.00 88.69 99 LEU A O 1
ATOM 797 N N . VAL A 1 100 ? 1.211 -4.956 -2.511 1.00 88.19 100 VAL A N 1
ATOM 798 C CA . VAL A 1 100 ? 1.678 -3.555 -2.506 1.00 88.19 100 VAL 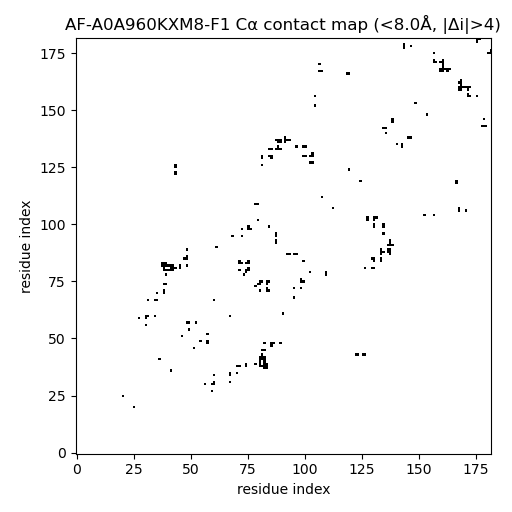A CA 1
ATOM 799 C C . VAL A 1 100 ? 2.919 -3.389 -3.401 1.00 88.19 100 VAL A C 1
ATOM 801 O O . VAL A 1 100 ? 3.002 -2.440 -4.179 1.00 88.19 100 VAL A O 1
ATOM 804 N N . ARG A 1 101 ? 3.857 -4.347 -3.358 1.00 85.62 101 ARG A N 1
ATOM 805 C CA . ARG A 1 101 ? 5.037 -4.401 -4.241 1.00 85.62 101 ARG A CA 1
ATOM 806 C C . ARG A 1 101 ? 4.662 -4.541 -5.709 1.00 85.62 101 ARG A C 1
ATOM 808 O O . ARG A 1 101 ? 5.133 -3.757 -6.524 1.00 85.62 101 ARG A O 1
ATOM 815 N N . ALA A 1 102 ? 3.797 -5.498 -6.037 1.00 82.81 102 ALA A N 1
ATOM 816 C CA . ALA A 1 102 ? 3.343 -5.706 -7.407 1.00 82.81 102 ALA A CA 1
ATOM 817 C C . ALA A 1 102 ? 2.680 -4.445 -7.990 1.00 82.81 102 ALA A C 1
ATOM 819 O O . ALA A 1 102 ? 2.818 -4.178 -9.179 1.00 82.81 102 ALA A O 1
ATOM 820 N N . ARG A 1 103 ? 2.007 -3.634 -7.158 1.00 81.19 103 ARG A N 1
ATOM 821 C CA . ARG A 1 103 ? 1.421 -2.349 -7.576 1.00 81.19 103 ARG A CA 1
ATOM 822 C C . ARG A 1 103 ? 2.457 -1.265 -7.832 1.00 81.19 103 ARG A C 1
ATOM 824 O O . ARG A 1 103 ? 2.344 -0.559 -8.825 1.00 81.19 103 ARG A O 1
ATOM 831 N N . LEU A 1 104 ? 3.493 -1.170 -7.001 1.00 80.69 104 LEU A N 1
ATOM 832 C CA . LEU A 1 104 ? 4.602 -0.241 -7.239 1.00 80.69 104 LEU A CA 1
ATOM 833 C C . LEU A 1 104 ? 5.321 -0.523 -8.575 1.00 80.69 104 LEU A C 1
ATOM 835 O O . LEU A 1 104 ? 5.779 0.408 -9.240 1.00 80.69 104 LEU A O 1
ATOM 839 N N . LEU A 1 105 ? 5.430 -1.803 -8.942 1.00 76.94 105 LEU A N 1
ATOM 840 C CA . LEU A 1 105 ? 6.195 -2.279 -10.098 1.00 76.94 105 LEU A CA 1
ATOM 841 C C . LEU A 1 105 ? 5.397 -2.357 -11.407 1.00 76.94 105 LEU A C 1
ATOM 843 O O . LEU A 1 105 ? 5.994 -2.624 -12.444 1.00 76.94 105 LEU A O 1
ATOM 847 N N . ASN A 1 106 ? 4.087 -2.099 -11.385 1.00 73.12 106 ASN A N 1
ATOM 848 C CA . ASN A 1 106 ? 3.212 -2.205 -12.555 1.00 73.12 106 ASN A CA 1
ATOM 849 C C . ASN A 1 106 ? 2.717 -0.820 -13.011 1.00 73.12 106 ASN A C 1
ATOM 851 O O . ASN A 1 106 ? 1.551 -0.473 -12.778 1.00 73.12 106 ASN A O 1
ATOM 855 N N . PRO A 1 107 ? 3.576 -0.010 -13.659 1.00 57.78 107 PRO A N 1
ATOM 856 C CA . PRO A 1 107 ? 3.146 1.259 -14.215 1.00 57.78 107 PRO A CA 1
ATOM 857 C C . PRO A 1 107 ? 2.120 0.997 -15.329 1.00 57.78 107 PRO A C 1
ATOM 859 O O . PRO A 1 107 ? 2.373 0.251 -16.273 1.00 57.78 107 PRO A O 1
ATOM 862 N N . GLY A 1 108 ? 0.930 1.586 -15.203 1.00 51.34 108 GLY A N 1
ATOM 863 C CA . GLY A 1 108 ? 0.017 1.763 -16.338 1.00 51.34 108 GLY A CA 1
ATOM 864 C C . GLY A 1 108 ? -1.095 0.728 -16.560 1.00 51.34 108 GLY A C 1
ATOM 865 O O . GLY A 1 108 ? -1.831 0.867 -17.531 1.00 51.34 108 GLY A O 1
ATOM 866 N N . ARG A 1 109 ? -1.322 -0.283 -15.709 1.00 48.59 109 ARG A N 1
ATOM 867 C CA . ARG A 1 109 ? -2.459 -1.226 -15.934 1.00 48.59 109 ARG A CA 1
ATOM 868 C C . ARG A 1 109 ? -3.737 -0.939 -15.149 1.00 48.59 109 ARG A C 1
ATOM 870 O O . ARG A 1 109 ? -4.801 -1.431 -15.510 1.00 48.59 109 ARG A O 1
ATOM 877 N N . ALA A 1 110 ? -3.623 -0.135 -14.111 1.00 48.34 110 ALA A N 1
ATOM 878 C CA . ALA A 1 110 ? -4.615 0.019 -13.061 1.00 48.34 110 ALA A CA 1
ATOM 879 C C . ALA A 1 110 ? -5.764 0.977 -13.375 1.00 48.34 110 ALA A C 1
ATOM 881 O O . ALA A 1 110 ? -6.926 0.721 -13.071 1.00 48.34 110 ALA A O 1
ATOM 882 N N . TYR A 1 111 ? -5.415 2.105 -13.993 1.00 49.72 111 TYR A N 1
ATOM 883 C CA . TYR A 1 111 ? -6.297 3.249 -14.157 1.00 49.72 111 TYR A CA 1
ATOM 884 C C . TYR A 1 111 ? -6.011 3.907 -15.501 1.00 49.72 111 TYR A C 1
ATOM 886 O O . TYR A 1 111 ? -5.211 4.832 -15.597 1.00 49.72 111 TYR A O 1
ATOM 894 N N . GLY A 1 112 ? -6.657 3.374 -16.542 1.00 42.31 112 GLY A N 1
ATOM 895 C CA . GLY A 1 112 ? -6.860 4.055 -17.822 1.00 42.31 112 GLY A CA 1
ATOM 896 C C . GLY A 1 112 ? -5.595 4.605 -18.484 1.00 42.31 112 GLY A C 1
ATOM 897 O O . GLY A 1 112 ? -5.470 5.810 -18.649 1.00 42.31 112 GLY A O 1
ATOM 898 N N . TRP A 1 113 ? -4.687 3.728 -18.912 1.00 42.88 113 TRP A N 1
ATOM 899 C CA . TRP A 1 113 ? -3.540 4.091 -19.762 1.00 42.88 113 TRP A CA 1
ATOM 900 C C . TRP A 1 113 ? -3.901 4.215 -21.258 1.00 42.88 113 TRP A C 1
ATOM 902 O O . TRP A 1 113 ? -3.052 4.515 -22.094 1.00 42.88 113 TRP A O 1
ATOM 912 N N . GLU A 1 114 ? -5.170 4.042 -21.638 1.00 36.12 114 GLU A N 1
ATOM 913 C CA . GLU A 1 114 ? -5.591 4.254 -23.025 1.00 36.12 114 GLU A CA 1
ATOM 914 C C . GLU A 1 114 ? -5.715 5.758 -23.348 1.00 36.12 114 GLU A C 1
ATOM 916 O O . GLU A 1 114 ? -6.808 6.319 -23.367 1.00 36.12 114 GLU A O 1
ATOM 921 N N . GLY A 1 115 ? -4.585 6.410 -23.655 1.00 36.38 115 GLY A N 1
ATOM 922 C CA . GLY A 1 115 ? -4.578 7.498 -24.643 1.00 36.38 115 GLY A CA 1
ATOM 923 C C . GLY A 1 115 ? -4.267 8.928 -24.191 1.00 36.38 115 GLY A C 1
ATOM 924 O O . GLY A 1 115 ? -4.913 9.848 -24.685 1.00 36.38 115 GLY A O 1
ATOM 925 N N . SER A 1 116 ? -3.250 9.161 -23.358 1.00 39.53 116 SER A N 1
ATOM 926 C CA . SER A 1 116 ? -2.736 10.521 -23.126 1.00 39.53 116 SER A CA 1
ATOM 927 C C . SER A 1 116 ? -1.242 10.608 -23.429 1.00 39.53 1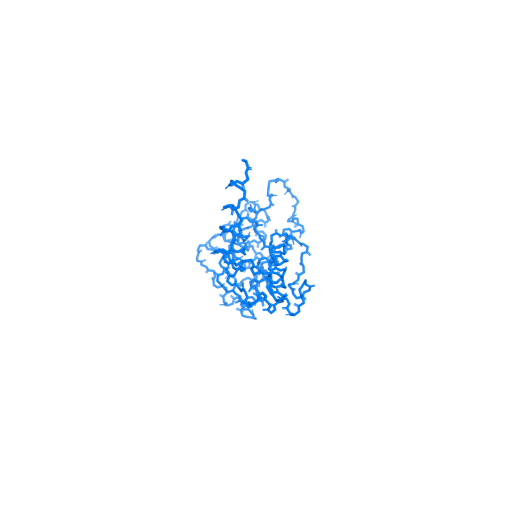16 SER A C 1
ATOM 929 O O . SER A 1 116 ? -0.437 9.906 -22.830 1.00 39.53 116 SER A O 1
ATOM 931 N N . THR A 1 117 ? -0.877 11.465 -24.383 1.00 44.84 117 THR A N 1
ATOM 932 C CA . THR A 1 117 ? 0.511 11.794 -24.759 1.00 44.84 117 THR A CA 1
ATOM 933 C C . THR A 1 117 ? 1.183 12.772 -23.800 1.00 44.84 117 THR A C 1
ATOM 935 O O . THR A 1 117 ? 2.360 13.086 -23.975 1.00 44.84 117 THR A O 1
ATOM 938 N N . ASP A 1 118 ? 0.446 13.278 -22.816 1.00 45.16 118 ASP A N 1
ATOM 939 C CA . ASP A 1 118 ? 0.992 14.164 -21.802 1.00 45.16 118 ASP A CA 1
ATOM 940 C C . ASP A 1 118 ? 1.693 13.307 -20.748 1.00 45.16 118 ASP A C 1
ATOM 942 O O . ASP A 1 118 ? 1.146 12.280 -20.341 1.00 45.16 118 ASP A O 1
ATOM 946 N N . LEU A 1 119 ? 2.918 13.715 -20.380 1.00 50.81 119 LEU A N 1
ATOM 947 C CA . LEU A 1 119 ? 3.718 13.244 -19.234 1.00 50.81 119 LEU A CA 1
ATOM 948 C C . LEU A 1 119 ? 2.820 12.760 -18.091 1.00 50.81 119 LEU A C 1
ATOM 950 O O . LEU A 1 119 ? 1.776 13.379 -17.902 1.00 50.81 119 LEU A O 1
ATOM 954 N N . LEU A 1 120 ? 3.247 11.716 -17.354 1.00 52.22 120 LEU A N 1
ATOM 955 C CA . LEU A 1 120 ? 2.526 11.114 -16.217 1.00 52.22 120 LEU A CA 1
ATOM 956 C C . LEU A 1 120 ? 1.549 12.118 -15.621 1.00 52.22 120 LEU A C 1
ATOM 958 O O . LEU A 1 120 ? 1.990 13.161 -15.128 1.00 52.22 120 LEU A O 1
ATOM 962 N N . ASP A 1 121 ? 0.248 11.836 -15.700 1.00 57.56 121 ASP A N 1
ATOM 963 C CA . ASP A 1 121 ? -0.705 12.729 -15.054 1.00 57.56 121 ASP A CA 1
ATOM 964 C C . ASP A 1 121 ? -0.264 12.863 -13.578 1.00 57.56 121 ASP A C 1
ATOM 966 O O . ASP A 1 121 ? 0.222 11.899 -12.965 1.00 57.56 121 ASP A O 1
ATOM 970 N N . ASP A 1 122 ? -0.351 14.071 -13.012 1.00 60.47 122 ASP A N 1
ATOM 971 C CA . ASP A 1 122 ? 0.144 14.336 -11.651 1.00 60.47 122 ASP A CA 1
ATOM 972 C C . ASP A 1 122 ? -0.428 13.335 -10.623 1.00 60.47 122 ASP A C 1
ATOM 974 O O . ASP A 1 122 ? 0.181 13.061 -9.586 1.00 60.47 122 ASP A O 1
ATOM 978 N N . ARG A 1 123 ? -1.592 12.743 -10.913 1.00 62.53 123 ARG A N 1
ATOM 979 C CA . ARG A 1 123 ? -2.288 11.773 -10.066 1.00 62.53 123 ARG A CA 1
ATOM 980 C C . ARG A 1 123 ? -1.589 10.412 -10.093 1.00 62.53 123 ARG A C 1
ATOM 982 O O . ARG A 1 123 ? -1.396 9.821 -9.032 1.00 62.53 123 ARG A O 1
ATOM 989 N N . GLN A 1 124 ? -1.139 9.930 -11.249 1.00 66.25 124 GLN A N 1
ATOM 990 C CA . GLN A 1 124 ? -0.411 8.660 -11.386 1.00 66.25 124 GLN A CA 1
ATOM 991 C C . GLN A 1 124 ? 0.924 8.677 -10.637 1.00 66.25 124 GLN A C 1
ATOM 993 O O . GLN A 1 124 ? 1.280 7.692 -9.976 1.00 66.25 124 GLN A O 1
ATOM 998 N N . PHE A 1 125 ? 1.640 9.803 -10.694 1.00 68.94 125 PHE A N 1
ATOM 999 C CA . PHE A 1 125 ? 2.874 9.990 -9.933 1.00 68.94 125 PHE A CA 1
ATOM 1000 C C . PHE A 1 125 ? 2.605 9.994 -8.423 1.00 68.94 125 PHE A C 1
ATOM 1002 O O . PHE A 1 125 ? 3.288 9.303 -7.661 1.00 68.94 125 PHE A O 1
ATOM 1009 N N . VAL A 1 126 ? 1.570 10.720 -7.983 1.00 72.44 126 VAL A N 1
ATOM 1010 C CA . VAL A 1 126 ? 1.152 10.744 -6.573 1.00 72.44 126 VAL A CA 1
ATOM 1011 C C . VAL A 1 126 ? 0.793 9.342 -6.086 1.00 72.44 126 VAL A C 1
ATOM 1013 O O . VAL A 1 126 ? 1.237 8.951 -5.008 1.00 72.44 126 VAL A O 1
ATOM 1016 N N . PHE A 1 127 ? 0.062 8.561 -6.880 1.00 76.44 127 PHE A N 1
ATOM 1017 C CA . PHE A 1 127 ? -0.335 7.198 -6.531 1.00 76.44 127 PHE A CA 1
ATOM 1018 C C . PHE A 1 127 ? 0.864 6.290 -6.258 1.00 76.44 127 PHE A C 1
ATOM 1020 O O . PHE A 1 127 ? 1.000 5.774 -5.151 1.00 76.44 127 PHE A O 1
ATOM 1027 N N . HIS A 1 128 ? 1.779 6.129 -7.217 1.00 79.69 128 HIS A N 1
ATOM 1028 C CA . HIS A 1 128 ? 2.926 5.237 -7.025 1.00 79.69 128 HIS A CA 1
ATOM 1029 C C . HIS A 1 128 ? 3.845 5.710 -5.891 1.00 79.69 128 HIS A C 1
ATOM 1031 O O . HIS A 1 128 ? 4.386 4.893 -5.143 1.00 79.69 128 HIS A O 1
ATOM 1037 N N . ASN A 1 129 ? 3.978 7.027 -5.708 1.00 79.81 129 ASN A N 1
ATOM 1038 C CA . ASN A 1 129 ? 4.694 7.582 -4.565 1.00 79.81 129 ASN A CA 1
ATOM 1039 C C . ASN A 1 129 ? 4.047 7.176 -3.226 1.00 79.81 129 ASN A C 1
ATOM 1041 O O . ASN A 1 129 ? 4.763 6.881 -2.272 1.00 79.81 129 ASN A O 1
ATOM 1045 N N . ARG A 1 130 ? 2.712 7.080 -3.145 1.00 82.25 130 ARG A N 1
ATOM 1046 C CA . ARG A 1 130 ? 2.021 6.562 -1.947 1.00 82.25 130 ARG A CA 1
ATOM 1047 C C . ARG A 1 130 ? 2.334 5.092 -1.688 1.00 82.25 130 ARG A C 1
ATOM 1049 O O . ARG A 1 130 ? 2.633 4.744 -0.552 1.00 82.25 130 ARG A O 1
ATOM 1056 N N . TYR A 1 131 ? 2.368 4.247 -2.720 1.00 86.44 131 TYR A N 1
ATOM 1057 C CA . TYR A 1 131 ? 2.806 2.850 -2.563 1.00 86.44 131 TYR A CA 1
ATOM 1058 C C . TYR A 1 131 ? 4.245 2.754 -2.057 1.00 86.44 131 TYR A C 1
ATOM 1060 O O . TYR A 1 131 ? 4.538 1.957 -1.164 1.00 86.44 131 TYR A O 1
ATOM 1068 N N . LEU A 1 132 ? 5.140 3.599 -2.577 1.00 84.38 132 LEU A N 1
ATOM 1069 C CA . LEU A 1 132 ? 6.522 3.659 -2.108 1.00 84.38 132 LEU A CA 1
ATOM 1070 C C . LEU A 1 132 ? 6.603 4.091 -0.637 1.00 84.38 132 LEU A C 1
ATOM 1072 O O . LEU A 1 132 ? 7.331 3.476 0.139 1.00 84.38 132 LEU A O 1
ATOM 1076 N N . ILE A 1 133 ? 5.831 5.105 -0.237 1.00 85.50 133 ILE A N 1
ATOM 1077 C CA . ILE A 1 133 ? 5.744 5.566 1.156 1.00 85.50 133 ILE A CA 1
ATOM 1078 C C . ILE A 1 133 ? 5.194 4.460 2.061 1.00 85.50 133 ILE A C 1
ATOM 1080 O O . ILE A 1 133 ? 5.755 4.220 3.131 1.00 85.50 133 ILE A O 1
ATOM 1084 N N . ALA A 1 134 ? 4.141 3.758 1.638 1.00 88.94 134 ALA A N 1
ATOM 1085 C CA . ALA A 1 134 ? 3.579 2.632 2.374 1.00 88.94 134 ALA A CA 1
ATOM 1086 C C . ALA A 1 134 ? 4.630 1.529 2.586 1.00 88.94 134 ALA A C 1
ATOM 1088 O O . ALA A 1 134 ? 4.825 1.059 3.707 1.00 88.94 134 ALA A O 1
ATOM 1089 N N . LEU A 1 135 ? 5.390 1.175 1.546 1.00 88.75 135 LEU A N 1
ATOM 1090 C CA . LEU A 1 135 ? 6.490 0.214 1.662 1.00 88.75 135 LEU A CA 1
ATOM 1091 C C . LEU A 1 135 ? 7.621 0.730 2.565 1.00 88.75 135 LEU A C 1
ATOM 1093 O O . LEU A 1 135 ? 8.127 -0.018 3.403 1.00 88.75 135 LEU A O 1
ATOM 1097 N N . GLN A 1 136 ? 7.992 2.006 2.468 1.00 87.88 136 GLN A N 1
ATOM 1098 C CA . GLN A 1 136 ? 9.005 2.593 3.343 1.00 87.88 136 GLN A CA 1
ATOM 1099 C C . GLN A 1 136 ? 8.573 2.559 4.814 1.00 87.88 136 GLN A C 1
ATOM 1101 O O . GLN A 1 136 ? 9.383 2.236 5.680 1.00 87.88 136 GLN A O 1
ATOM 1106 N N . LYS A 1 137 ? 7.297 2.829 5.107 1.00 89.50 137 LYS A N 1
ATOM 1107 C CA . LYS A 1 137 ? 6.720 2.678 6.450 1.00 89.50 137 LYS A CA 1
ATOM 1108 C C . LYS A 1 137 ? 6.748 1.217 6.910 1.00 89.50 137 LYS A C 1
ATOM 1110 O O . LYS A 1 137 ? 7.227 0.954 8.008 1.00 89.50 137 LYS A O 1
ATOM 1115 N N . LEU A 1 138 ? 6.347 0.264 6.060 1.00 88.75 138 LEU A N 1
ATOM 1116 C CA . LEU A 1 138 ? 6.379 -1.176 6.370 1.00 88.75 138 LEU A CA 1
ATOM 1117 C C . LEU A 1 138 ? 7.782 -1.654 6.779 1.00 88.75 138 LEU A C 1
ATOM 1119 O O . LEU A 1 138 ? 7.931 -2.364 7.774 1.00 88.75 138 LEU A O 1
ATOM 1123 N N . TYR A 1 139 ? 8.815 -1.266 6.026 1.00 85.50 139 TYR A N 1
ATOM 1124 C CA . TYR A 1 139 ? 10.183 -1.764 6.219 1.00 85.50 139 TYR A CA 1
ATOM 1125 C C . TYR A 1 139 ? 11.067 -0.865 7.105 1.00 85.50 139 TYR A C 1
ATOM 1127 O O . TYR A 1 139 ? 12.101 -1.324 7.623 1.00 85.50 139 TYR A O 1
ATOM 1135 N N . GLY A 1 140 ? 10.656 0.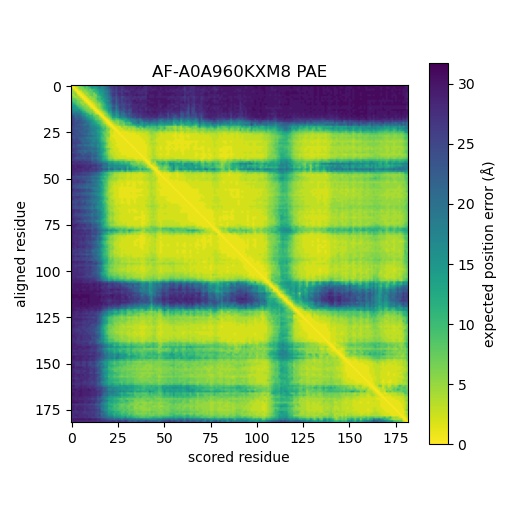384 7.322 1.00 83.12 140 GLY A N 1
ATOM 1136 C CA . GLY A 1 140 ? 11.346 1.388 8.124 1.00 83.12 140 GLY A CA 1
ATOM 1137 C C . GLY A 1 140 ? 12.562 2.022 7.420 1.00 83.12 140 GLY A C 1
ATOM 1138 O O . GLY A 1 140 ? 12.674 1.987 6.194 1.00 83.12 140 GLY A O 1
ATOM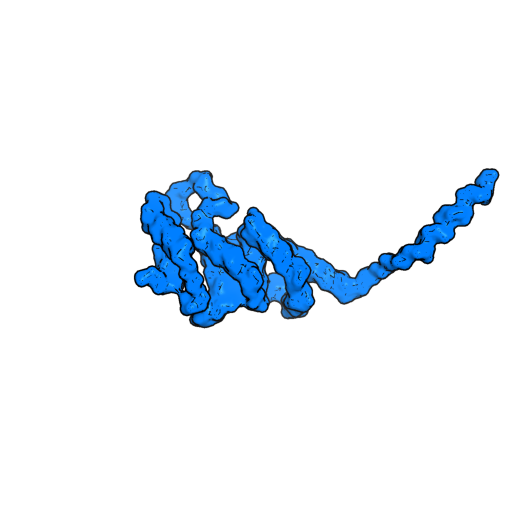 1139 N N . PRO A 1 141 ? 13.528 2.580 8.178 1.00 77.00 141 PRO A N 1
ATOM 1140 C CA . PRO A 1 141 ? 14.665 3.339 7.632 1.00 77.00 141 PRO A CA 1
ATOM 1141 C C . PRO A 1 141 ? 15.633 2.507 6.772 1.00 77.00 141 PRO A C 1
ATOM 1143 O O . PRO A 1 141 ? 16.490 3.059 6.094 1.00 77.00 141 PRO A O 1
ATOM 1146 N N . HIS A 1 142 ? 15.489 1.181 6.783 1.00 73.81 142 HIS A N 1
ATOM 1147 C CA . HIS A 1 142 ? 16.275 0.237 5.987 1.00 73.81 142 HIS A CA 1
ATOM 1148 C C . HIS A 1 142 ? 15.472 -0.329 4.809 1.00 73.81 142 HIS A C 1
ATOM 1150 O O . HIS A 1 142 ? 15.705 -1.454 4.382 1.00 73.81 142 HIS A O 1
ATOM 1156 N N . PHE A 1 143 ? 14.486 0.421 4.315 1.00 81.94 143 PHE A N 1
ATOM 1157 C CA . PHE A 1 143 ? 13.634 0.020 3.199 1.00 81.94 143 PHE A CA 1
ATOM 1158 C C . PHE A 1 143 ? 14.434 -0.508 1.997 1.00 81.94 143 PHE A C 1
ATOM 1160 O O . PHE A 1 143 ? 14.183 -1.628 1.564 1.00 81.94 143 PHE A O 1
ATOM 1167 N N . HIS A 1 144 ? 15.447 0.230 1.535 1.00 73.69 144 HIS A N 1
ATOM 1168 C CA . HIS A 1 144 ? 16.252 -0.138 0.361 1.00 73.69 144 HIS A CA 1
ATOM 1169 C C . HIS A 1 144 ? 16.989 -1.475 0.532 1.00 73.69 144 HIS A C 1
ATOM 1171 O O . HIS A 1 144 ? 17.008 -2.293 -0.379 1.00 73.69 144 HIS A O 1
ATOM 1177 N N . SER A 1 145 ? 17.518 -1.759 1.728 1.00 70.50 145 SER A N 1
ATOM 1178 C CA . SER A 1 145 ? 18.217 -3.022 1.998 1.00 70.50 145 SER A CA 1
ATOM 1179 C C . SER A 1 145 ? 17.284 -4.196 2.311 1.00 70.50 145 SER A C 1
ATOM 1181 O O . SER A 1 145 ? 17.708 -5.349 2.245 1.00 70.50 145 SER A O 1
ATOM 1183 N N . LYS A 1 146 ? 16.019 -3.926 2.660 1.00 74.31 146 LYS A N 1
ATOM 1184 C CA . LYS A 1 146 ? 14.999 -4.948 2.951 1.00 74.31 146 LYS A CA 1
ATOM 1185 C C . LYS A 1 146 ? 14.120 -5.280 1.749 1.00 74.31 146 LYS A C 1
ATOM 1187 O O . LYS A 1 146 ? 13.606 -6.397 1.678 1.00 74.31 146 LYS A O 1
ATOM 1192 N N . LEU A 1 147 ? 13.945 -4.351 0.810 1.00 77.44 147 LEU A N 1
ATOM 1193 C CA . LEU A 1 147 ? 13.214 -4.596 -0.427 1.00 77.44 147 LEU A CA 1
ATOM 1194 C C . LEU A 1 147 ? 14.124 -5.273 -1.458 1.00 77.44 147 LEU A C 1
ATOM 1196 O O . LEU A 1 147 ? 14.479 -4.699 -2.482 1.00 77.44 147 LEU A O 1
ATOM 1200 N N . ALA A 1 148 ? 14.482 -6.528 -1.193 1.00 77.06 148 ALA A N 1
ATOM 1201 C CA . ALA A 1 148 ? 15.118 -7.358 -2.204 1.00 77.06 148 ALA A CA 1
ATOM 1202 C C . ALA A 1 148 ? 14.107 -7.636 -3.329 1.00 77.06 148 ALA A C 1
ATOM 1204 O O . ALA A 1 148 ? 13.104 -8.336 -3.121 1.00 77.06 148 ALA A O 1
ATOM 1205 N N . LEU A 1 149 ? 14.358 -7.065 -4.508 1.00 79.81 149 LEU A N 1
ATOM 1206 C CA . LEU A 1 149 ? 13.649 -7.447 -5.722 1.00 79.81 149 LEU A CA 1
ATOM 1207 C C . LEU A 1 149 ? 14.091 -8.844 -6.154 1.00 79.81 149 LEU A C 1
ATOM 1209 O O . LEU A 1 149 ? 15.278 -9.180 -6.126 1.00 79.81 149 LEU A O 1
ATOM 1213 N N . THR A 1 150 ? 13.122 -9.652 -6.556 1.00 84.88 150 THR A N 1
ATOM 1214 C CA . THR A 1 150 ? 13.353 -10.905 -7.269 1.00 84.88 150 THR A CA 1
ATOM 1215 C C . THR A 1 150 ? 13.964 -10.618 -8.640 1.00 84.88 150 THR A C 1
ATOM 1217 O O . THR A 1 150 ? 13.796 -9.528 -9.183 1.00 84.88 150 THR A O 1
ATOM 1220 N N . GLU A 1 151 ? 14.649 -11.597 -9.232 1.00 84.75 151 GLU A N 1
ATOM 1221 C CA . GLU A 1 151 ? 15.199 -11.442 -10.588 1.00 84.75 151 GLU A CA 1
ATOM 1222 C C . GLU A 1 151 ? 14.103 -11.122 -11.616 1.00 84.75 151 GLU A C 1
ATOM 1224 O O . GLU A 1 151 ? 14.302 -10.271 -12.469 1.00 84.75 151 GLU A O 1
ATOM 1229 N N . ALA A 1 152 ? 12.906 -11.699 -11.462 1.00 86.06 152 ALA A N 1
ATOM 1230 C CA . ALA A 1 152 ? 11.765 -11.385 -12.319 1.00 86.06 152 ALA A CA 1
ATOM 1231 C C . ALA A 1 152 ? 11.337 -9.906 -12.225 1.00 86.06 152 ALA A C 1
ATOM 1233 O O . ALA A 1 152 ? 11.106 -9.274 -13.250 1.00 86.06 152 ALA A O 1
ATOM 1234 N N . GLU A 1 153 ? 11.269 -9.338 -11.015 1.00 85.38 153 GLU A N 1
ATOM 1235 C CA . GLU A 1 153 ? 10.944 -7.916 -10.814 1.00 85.38 153 GLU A CA 1
ATOM 1236 C C . GLU A 1 153 ? 12.055 -6.995 -11.356 1.00 85.38 153 GLU A C 1
ATOM 1238 O O . GLU A 1 153 ? 11.767 -5.920 -11.880 1.00 85.38 153 GLU A O 1
ATOM 1243 N N . LYS A 1 154 ? 13.328 -7.410 -11.266 1.00 85.75 154 LYS A N 1
ATOM 1244 C CA . LYS A 1 154 ? 14.455 -6.669 -11.863 1.00 85.75 154 LYS A CA 1
ATOM 1245 C C . LYS A 1 154 ? 14.399 -6.688 -13.390 1.00 85.75 154 LYS A C 1
ATOM 1247 O O . LYS A 1 154 ? 14.551 -5.636 -14.006 1.00 85.75 154 LYS A O 1
ATOM 1252 N N . ASP A 1 155 ? 14.153 -7.853 -13.986 1.00 86.38 155 ASP A N 1
ATOM 1253 C CA . ASP A 1 155 ? 14.014 -8.018 -15.436 1.00 86.38 155 ASP A CA 1
ATOM 1254 C C . ASP A 1 155 ? 12.822 -7.215 -15.976 1.00 86.38 155 ASP A C 1
ATOM 1256 O O . ASP A 1 155 ? 12.911 -6.599 -17.043 1.00 86.38 155 ASP A O 1
ATOM 1260 N N . GLU A 1 156 ? 11.714 -7.179 -15.231 1.00 84.62 156 GLU A N 1
ATOM 1261 C CA . GLU A 1 156 ? 10.545 -6.361 -15.556 1.00 84.62 156 GLU A CA 1
ATOM 1262 C C . GLU A 1 156 ? 10.890 -4.867 -15.541 1.00 84.62 156 GLU A C 1
ATOM 1264 O O . GLU A 1 156 ? 10.656 -4.182 -16.539 1.00 84.62 156 GLU A O 1
ATOM 1269 N N . LEU A 1 157 ? 11.528 -4.368 -14.476 1.00 83.00 157 LEU A N 1
ATOM 1270 C CA . LEU A 1 157 ? 11.974 -2.971 -14.404 1.00 83.00 157 LEU A CA 1
ATOM 1271 C C . LEU A 1 157 ? 12.967 -2.615 -15.512 1.00 83.00 157 LEU A C 1
ATOM 1273 O O . LEU A 1 157 ? 12.830 -1.563 -16.134 1.00 83.00 157 LEU A O 1
ATOM 1277 N N . PHE A 1 158 ? 13.924 -3.495 -15.802 1.00 86.81 158 PHE A N 1
ATOM 1278 C CA . PHE A 1 158 ? 14.876 -3.298 -16.893 1.00 86.81 158 PHE A CA 1
ATOM 1279 C C . PHE A 1 158 ? 14.178 -3.276 -18.258 1.00 86.81 158 PHE A C 1
ATOM 1281 O O . PHE A 1 158 ? 14.502 -2.466 -19.126 1.00 86.81 158 PHE A O 1
ATOM 1288 N N . TH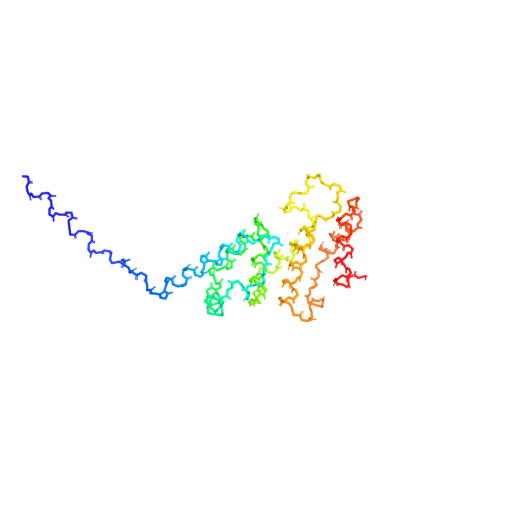R A 1 159 ? 13.183 -4.136 -18.467 1.00 85.81 159 THR A N 1
ATOM 1289 C CA . THR A 1 159 ? 12.383 -4.132 -19.700 1.00 85.81 159 THR A CA 1
ATOM 1290 C C . THR A 1 159 ? 11.598 -2.827 -19.832 1.00 85.81 159 THR A C 1
ATOM 1292 O O . THR A 1 159 ? 11.606 -2.203 -20.897 1.00 85.81 159 THR A O 1
ATOM 1295 N N . LEU A 1 160 ? 10.963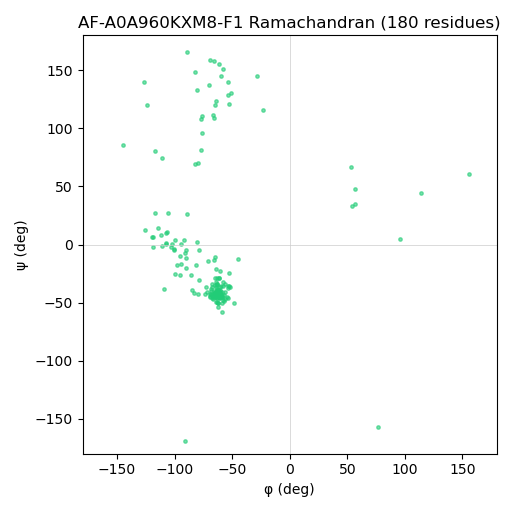 -2.373 -18.747 1.00 80.81 160 LEU A N 1
ATOM 1296 C CA . LEU A 1 160 ? 10.213 -1.117 -18.701 1.00 80.81 160 LEU A CA 1
ATOM 1297 C C . LEU A 1 160 ? 11.118 0.100 -18.931 1.00 80.81 160 LEU A C 1
ATOM 1299 O O . LEU A 1 160 ? 10.730 1.000 -19.674 1.00 80.81 160 LEU A O 1
ATOM 1303 N N . SER A 1 161 ? 12.347 0.094 -18.403 1.00 83.31 161 SER A N 1
ATOM 1304 C CA . SER A 1 161 ? 13.335 1.167 -18.605 1.00 83.31 161 SER A CA 1
ATOM 1305 C C . SER A 1 161 ? 13.821 1.294 -20.055 1.00 83.31 161 SER A C 1
ATOM 1307 O O . SER A 1 161 ? 14.461 2.279 -20.405 1.00 83.31 161 SER A O 1
ATOM 1309 N N . HIS A 1 162 ? 13.547 0.299 -20.902 1.00 84.44 162 HIS A N 1
ATOM 1310 C CA . HIS A 1 162 ? 13.844 0.312 -22.340 1.00 84.44 162 HIS A CA 1
ATOM 1311 C C . HIS A 1 162 ? 12.572 0.367 -23.197 1.00 84.44 162 HIS A C 1
ATOM 1313 O O . HIS A 1 162 ? 12.632 0.223 -24.424 1.00 84.44 162 HIS 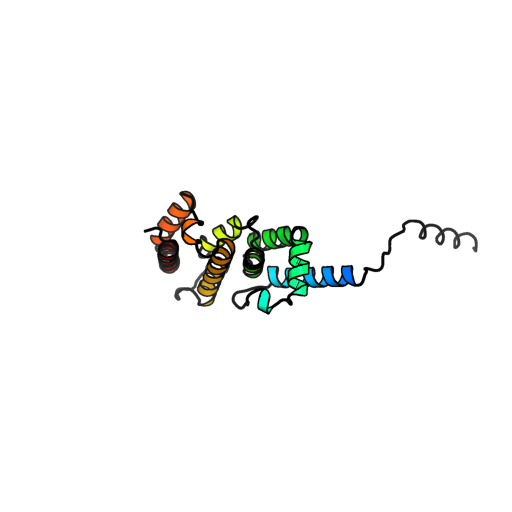A O 1
ATOM 1319 N N . SER A 1 163 ? 11.414 0.570 -22.565 1.00 78.75 163 SER A N 1
ATOM 1320 C CA . SER A 1 163 ? 10.150 0.758 -23.262 1.00 78.75 163 SER A CA 1
ATOM 1321 C C . SER A 1 163 ? 10.220 1.978 -24.179 1.00 78.75 163 SER A C 1
ATOM 1323 O O . SER A 1 163 ? 10.825 2.999 -23.857 1.00 78.75 163 SER A O 1
ATOM 1325 N N . LYS A 1 164 ? 9.549 1.887 -25.333 1.00 73.88 164 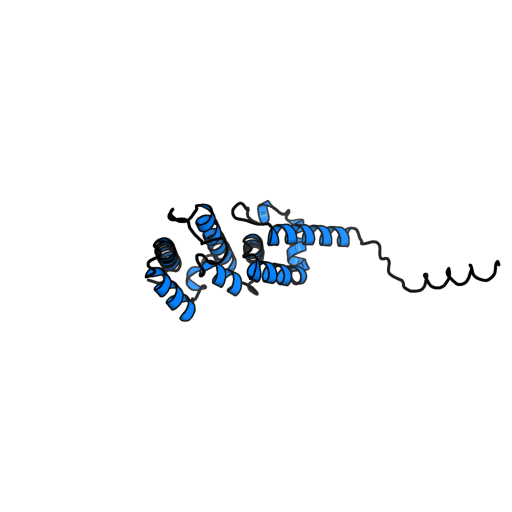LYS A N 1
ATOM 1326 C CA . LYS A 1 164 ? 9.321 3.051 -26.204 1.00 73.88 164 LYS A CA 1
ATOM 1327 C C . LYS A 1 164 ? 8.313 4.035 -25.607 1.00 73.88 164 LYS A C 1
ATOM 1329 O O . LYS A 1 164 ? 8.208 5.152 -26.102 1.00 73.88 164 LYS A O 1
ATOM 1334 N N . ASP A 1 165 ? 7.577 3.611 -24.581 1.00 72.38 165 ASP A N 1
ATOM 1335 C CA . ASP A 1 165 ? 6.792 4.503 -23.737 1.00 72.38 165 ASP A CA 1
ATOM 1336 C C . ASP A 1 165 ? 7.738 5.244 -22.781 1.00 72.38 165 ASP A C 1
ATOM 1338 O O . ASP A 1 165 ? 8.320 4.638 -21.874 1.00 72.38 165 ASP A O 1
ATOM 1342 N N . SER A 1 166 ? 7.895 6.553 -23.000 1.00 65.00 166 SER A N 1
ATOM 1343 C CA . SER A 1 166 ? 8.797 7.400 -22.220 1.00 65.00 166 SER A CA 1
ATOM 1344 C C . SER A 1 166 ? 8.421 7.461 -20.742 1.00 65.00 166 SER A C 1
ATOM 1346 O O . SER A 1 166 ? 9.313 7.594 -19.917 1.00 65.00 166 SER A O 1
ATOM 1348 N N . GLN A 1 167 ? 7.148 7.301 -20.376 1.00 65.81 167 GLN A N 1
ATOM 1349 C CA . GLN A 1 167 ? 6.698 7.405 -18.986 1.00 65.81 167 GLN A CA 1
ATOM 1350 C C . GLN A 1 167 ? 6.990 6.132 -18.198 1.00 65.81 167 GLN A C 1
ATOM 1352 O O . GLN A 1 167 ? 7.484 6.204 -17.074 1.00 65.81 167 GLN A O 1
ATOM 1357 N N . HIS A 1 168 ? 6.752 4.961 -18.797 1.00 68.94 168 HIS A N 1
ATOM 1358 C CA . HIS A 1 168 ? 7.163 3.684 -18.199 1.00 68.94 168 HIS A CA 1
ATOM 1359 C C . HIS A 1 168 ? 8.682 3.617 -18.049 1.00 68.94 168 HIS A C 1
ATOM 1361 O O . HIS A 1 168 ? 9.182 3.158 -17.023 1.00 68.94 168 HIS A O 1
ATOM 1367 N N . CYS A 1 169 ? 9.400 4.132 -19.047 1.00 76.06 169 CYS A N 1
ATOM 1368 C CA . CYS A 1 169 ? 10.847 4.254 -19.015 1.00 76.06 169 CYS A CA 1
ATOM 1369 C C . CYS A 1 169 ? 11.315 5.180 -17.880 1.00 76.06 169 CYS A C 1
ATOM 1371 O O . CYS A 1 169 ? 12.094 4.761 -17.024 1.00 76.06 169 CYS A O 1
ATOM 1373 N N . GLU A 1 170 ? 10.802 6.410 -17.818 1.00 75.31 170 GLU A N 1
ATOM 1374 C CA . GLU A 1 170 ? 11.161 7.400 -16.797 1.00 75.31 170 GLU A CA 1
ATOM 1375 C C . GLU A 1 170 ? 10.812 6.931 -15.381 1.00 75.31 170 GLU A C 1
ATOM 1377 O O . GLU A 1 170 ? 11.637 7.071 -14.474 1.00 75.31 170 GLU A O 1
ATOM 1382 N N . TRP A 1 171 ? 9.635 6.324 -15.192 1.00 78.00 171 TRP A N 1
ATOM 1383 C CA . TRP A 1 171 ? 9.233 5.742 -13.912 1.00 78.00 171 TRP A CA 1
ATOM 1384 C C . TRP A 1 171 ? 10.148 4.592 -13.503 1.00 78.00 171 TRP A C 1
ATOM 1386 O O . TRP A 1 171 ? 10.654 4.592 -12.383 1.00 78.00 171 TRP A O 1
ATOM 1396 N N . ALA A 1 172 ? 10.400 3.636 -14.402 1.00 80.44 172 ALA A N 1
ATOM 1397 C CA . ALA A 1 172 ? 11.270 2.503 -14.110 1.00 80.44 172 ALA A CA 1
ATOM 1398 C C . ALA A 1 172 ? 12.688 2.971 -13.756 1.00 80.44 172 ALA A C 1
ATOM 1400 O O . ALA A 1 172 ? 13.231 2.543 -12.742 1.00 80.44 172 ALA A O 1
ATOM 1401 N N . ILE A 1 173 ? 13.251 3.925 -14.507 1.00 79.00 173 ILE A N 1
ATOM 1402 C CA . ILE A 1 173 ? 14.561 4.525 -14.204 1.00 79.00 173 ILE A CA 1
ATOM 1403 C C . ILE A 1 173 ? 14.544 5.221 -12.838 1.00 79.00 173 ILE A C 1
ATOM 1405 O O . ILE A 1 173 ? 15.470 5.051 -12.041 1.00 79.00 173 ILE A O 1
ATOM 1409 N N . TRP A 1 174 ? 13.513 6.018 -12.549 1.00 81.69 174 TRP A N 1
ATOM 1410 C CA . TRP A 1 174 ? 13.379 6.693 -11.258 1.00 81.69 174 TRP A CA 1
ATOM 1411 C C . TRP A 1 174 ? 13.273 5.693 -10.106 1.00 81.69 174 TRP A C 1
ATOM 1413 O O . TRP A 1 174 ? 13.956 5.854 -9.092 1.00 81.69 174 TRP A O 1
ATOM 1423 N N . LEU A 1 175 ? 12.466 4.645 -10.268 1.00 79.12 175 LEU A N 1
ATOM 1424 C CA . LEU A 1 175 ? 12.250 3.626 -9.254 1.00 79.12 175 LEU A CA 1
ATOM 1425 C C . LEU A 1 175 ? 13.517 2.796 -9.028 1.00 79.12 175 LEU A C 1
ATOM 1427 O O . LEU A 1 175 ? 13.905 2.599 -7.880 1.00 79.12 175 LEU A O 1
ATOM 1431 N N . MET A 1 176 ? 14.218 2.398 -10.092 1.00 80.31 176 MET A N 1
ATOM 1432 C CA . MET A 1 176 ? 15.518 1.723 -9.999 1.00 80.31 176 MET A CA 1
ATOM 1433 C C . MET A 1 176 ? 16.539 2.565 -9.224 1.00 80.31 176 MET A C 1
ATOM 1435 O O . MET A 1 176 ? 17.198 2.041 -8.327 1.00 80.31 176 MET A O 1
ATOM 1439 N N . ARG A 1 177 ? 16.609 3.882 -9.478 1.00 79.06 177 ARG A N 1
ATOM 1440 C CA . ARG A 1 177 ? 17.453 4.811 -8.699 1.00 79.06 177 ARG A CA 1
ATOM 1441 C C . ARG A 1 177 ? 17.027 4.890 -7.238 1.00 79.06 177 ARG A C 1
ATOM 1443 O O . ARG A 1 177 ? 17.871 4.898 -6.349 1.00 79.06 177 ARG A O 1
ATOM 1450 N N . LYS A 1 178 ? 15.720 4.958 -6.972 1.00 78.12 178 LYS A N 1
ATOM 1451 C CA . LYS A 1 178 ? 15.186 4.975 -5.604 1.00 78.12 178 LYS A CA 1
ATOM 1452 C C . LYS A 1 178 ? 15.454 3.682 -4.855 1.00 78.12 178 LYS A C 1
ATOM 1454 O O . LYS A 1 178 ? 15.558 3.731 -3.639 1.00 78.12 178 LYS A O 1
ATOM 1459 N N . LEU A 1 179 ? 15.550 2.554 -5.543 1.00 76.44 179 LEU A N 1
ATOM 1460 C CA . LEU A 1 179 ? 15.854 1.257 -4.948 1.00 76.44 179 LEU A CA 1
ATOM 1461 C C . LEU A 1 179 ? 17.356 0.931 -4.931 1.00 76.44 179 LEU A C 1
ATOM 1463 O O . LEU A 1 179 ? 17.708 -0.155 -4.489 1.00 76.44 179 LEU A O 1
ATOM 1467 N N . GLU A 1 180 ? 18.224 1.856 -5.362 1.00 75.12 180 GLU A N 1
ATOM 1468 C CA . GLU A 1 180 ? 19.687 1.673 -5.425 1.00 75.12 180 GLU A CA 1
ATOM 1469 C C . GLU A 1 180 ? 20.115 0.457 -6.275 1.00 75.12 180 GLU A C 1
ATOM 1471 O O . GLU A 1 180 ? 21.094 -0.220 -5.973 1.00 75.12 180 GLU A O 1
ATOM 1476 N N . LEU A 1 181 ? 19.373 0.164 -7.347 1.00 59.06 181 LEU A N 1
ATOM 1477 C CA . LEU A 1 181 ? 19.581 -1.005 -8.214 1.00 59.06 181 LEU A CA 1
ATOM 1478 C C . LEU A 1 181 ? 20.554 -0.743 -9.382 1.00 59.06 181 LEU A C 1
ATOM 1480 O O . LEU A 1 181 ? 20.400 -1.370 -10.428 1.00 59.06 181 LEU A O 1
ATOM 1484 N N . GLU A 1 182 ? 21.488 0.207 -9.236 1.00 48.81 182 GLU A N 1
ATOM 1485 C CA . GLU A 1 182 ? 22.436 0.601 -10.303 1.00 48.81 182 GLU A CA 1
ATOM 1486 C C . GLU A 1 182 ? 23.310 -0.554 -10.816 1.00 48.81 182 GLU A C 1
ATOM 1488 O O . GLU A 1 182 ? 23.914 -1.280 -9.991 1.00 48.81 182 GLU A O 1
#

Nearest PDB structures (foldseek):
  3h90-assembly2_D  TM=1.872E-01  e=2.130E+00  Escherichia coli K-12

Mean predicted aligned error: 10.65 Å

Radius of gyration: 23.22 Å; Cα contacts (8 Å, |Δi|>4): 150; chains: 1; bounding box: 85×37×49 Å

Solvent-accessible surface area (backbone atoms only — not comparable to full-atom values): 10778 Å² total; per-residue (Å²): 142,80,81,78,76,70,70,74,77,71,71,76,80,77,72,87,73,87,68,75,73,48,75,66,55,49,51,52,52,50,46,53,52,52,50,48,49,41,23,73,66,28,55,77,82,68,75,59,59,79,81,80,40,54,75,69,50,51,50,51,48,62,77,42,41,83,71,46,50,63,54,32,50,51,24,50,73,74,68,63,20,53,33,28,40,40,52,32,20,74,69,53,52,65,92,58,44,67,58,50,49,54,56,56,72,47,80,64,78,87,74,81,62,87,77,70,94,63,72,72,53,74,53,60,55,48,42,46,50,49,43,49,50,21,50,35,53,49,56,38,101,51,27,59,81,66,62,74,71,51,71,67,58,47,52,48,38,55,51,31,46,67,39,91,50,63,58,48,13,52,50,31,48,51,50,38,61,71,50,68,65,124